Protein AF-A0A966PAP5-F1 (afdb_monomer_lite)

Secondary structure (DSSP, 8-state):
-------------HHHHHHHHHHHHHHHHHHHHHHHHHHHHHHTT--TT----S--S-TTSHHHHHHHHHHHHHHHHHTEEEEEEEEESS--TTT-HHHHHHHHHHHHHHTT-EETTTTEEGGGGBPS-SPP-EEE-TTSSEEEEEEEEEGGGGG-EETTEEHHHHHHHHHHHHHHHHHTTTT-EEEEE--

Structure (mmCIF, N/CA/C/O backbone):
data_AF-A0A966PAP5-F1
#
_entry.id   AF-A0A966PAP5-F1
#
loop_
_atom_site.group_PDB
_atom_site.id
_atom_site.type_symbol
_atom_site.label_atom_id
_atom_site.label_alt_id
_atom_site.label_comp_id
_atom_site.label_asym_id
_atom_site.label_entity_id
_atom_site.label_seq_id
_atom_site.pdbx_PDB_ins_code
_atom_site.Cartn_x
_atom_site.Cartn_y
_atom_site.Cartn_z
_atom_site.occupancy
_atom_site.B_iso_or_equiv
_atom_site.auth_seq_id
_atom_site.auth_comp_id
_atom_site.auth_asym_id
_atom_site.auth_atom_id
_atom_site.pdbx_PDB_model_num
ATOM 1 N N . MET A 1 1 ? 104.114 -32.203 -78.737 1.00 40.38 1 MET A N 1
ATOM 2 C CA . MET A 1 1 ? 103.159 -31.499 -79.616 1.00 40.38 1 MET A CA 1
ATOM 3 C C . MET A 1 1 ? 101.834 -31.468 -78.861 1.00 40.38 1 MET A C 1
ATOM 5 O O . MET A 1 1 ? 101.216 -32.509 -78.737 1.00 40.38 1 MET A O 1
ATOM 9 N N . THR A 1 2 ? 101.702 -30.544 -77.905 1.00 42.25 2 THR A N 1
ATOM 10 C CA . THR A 1 2 ? 100.966 -29.262 -78.016 1.00 42.25 2 THR A CA 1
ATOM 11 C C . THR A 1 2 ? 99.464 -29.440 -78.237 1.00 42.25 2 THR A C 1
ATOM 13 O O . THR A 1 2 ? 99.082 -29.964 -79.277 1.00 42.25 2 THR A O 1
ATOM 16 N N . THR A 1 3 ? 98.698 -28.875 -77.284 1.00 44.72 3 THR A N 1
ATOM 17 C CA . THR A 1 3 ? 97.352 -28.262 -77.414 1.00 44.72 3 THR A CA 1
ATOM 18 C C . THR A 1 3 ? 96.196 -29.207 -77.796 1.00 44.72 3 THR A C 1
ATOM 20 O O . THR A 1 3 ? 96.363 -30.104 -78.600 1.00 44.72 3 THR A O 1
ATOM 23 N N . GLU A 1 4 ? 94.976 -29.103 -77.276 1.00 46.88 4 GLU A N 1
ATOM 24 C CA . GLU A 1 4 ? 94.319 -28.022 -76.550 1.00 46.88 4 GLU A CA 1
ATOM 25 C C . GLU A 1 4 ? 93.096 -28.575 -75.803 1.00 46.88 4 GLU A C 1
ATOM 27 O O . GLU A 1 4 ? 92.509 -29.591 -76.174 1.00 46.88 4 GLU A O 1
ATOM 32 N N . ILE A 1 5 ? 92.740 -27.877 -74.734 1.00 58.34 5 ILE A N 1
ATOM 33 C CA . ILE A 1 5 ? 91.483 -28.001 -74.007 1.00 58.34 5 ILE A CA 1
ATOM 34 C C . ILE A 1 5 ? 90.369 -27.452 -74.909 1.00 58.34 5 ILE A C 1
ATOM 36 O O . ILE A 1 5 ? 90.505 -26.328 -75.377 1.00 58.34 5 ILE A O 1
ATOM 40 N N . ASP A 1 6 ? 89.247 -28.158 -75.065 1.00 45.97 6 ASP A N 1
ATOM 41 C CA . ASP A 1 6 ? 87.973 -27.480 -75.339 1.00 45.97 6 ASP A CA 1
ATOM 42 C C . ASP A 1 6 ? 86.965 -27.857 -74.257 1.00 45.97 6 ASP A C 1
ATOM 44 O O . ASP A 1 6 ? 86.315 -28.905 -74.260 1.00 45.97 6 ASP A O 1
ATOM 48 N N . ALA A 1 7 ? 86.944 -27.004 -73.242 1.00 55.94 7 ALA A N 1
ATOM 49 C CA . ALA A 1 7 ? 85.984 -27.039 -72.172 1.00 55.94 7 ALA A CA 1
ATOM 50 C C . ALA A 1 7 ? 84.865 -26.049 -72.500 1.00 55.94 7 ALA A C 1
ATOM 52 O O . ALA A 1 7 ? 85.098 -24.908 -72.889 1.00 55.94 7 ALA A O 1
ATOM 53 N N . THR A 1 8 ? 83.653 -26.455 -72.135 1.00 47.59 8 THR A N 1
ATOM 54 C CA . THR A 1 8 ? 82.524 -25.587 -71.776 1.00 47.59 8 THR A CA 1
ATOM 55 C C . THR A 1 8 ? 81.729 -24.925 -72.901 1.00 47.59 8 THR A C 1
ATOM 57 O O . THR A 1 8 ? 81.681 -23.709 -73.055 1.00 47.59 8 THR A O 1
ATOM 60 N N . HIS A 1 9 ? 80.847 -25.722 -73.503 1.00 56.16 9 HIS A N 1
ATOM 61 C CA . HIS A 1 9 ? 79.528 -25.231 -73.896 1.00 56.16 9 HIS A CA 1
ATOM 62 C C . HIS A 1 9 ? 78.609 -25.145 -72.656 1.00 56.16 9 HIS A C 1
ATOM 64 O O . HIS A 1 9 ? 77.818 -26.049 -72.389 1.00 56.16 9 HIS A O 1
ATOM 70 N N . LEU A 1 10 ? 78.705 -24.065 -71.867 1.00 55.22 10 LEU A N 1
ATOM 71 C CA . LEU A 1 10 ? 77.760 -23.783 -70.774 1.00 55.22 10 LEU A CA 1
ATOM 72 C C . LEU A 1 10 ? 76.913 -22.529 -71.046 1.00 55.22 10 LEU A C 1
ATOM 74 O O . LEU A 1 10 ? 77.241 -21.404 -70.688 1.00 55.22 10 LEU A O 1
ATOM 78 N N . SER A 1 11 ? 75.761 -22.795 -71.665 1.00 54.91 11 SER A N 1
ATOM 79 C CA . SER A 1 11 ? 74.430 -22.273 -71.323 1.00 54.91 11 SER A CA 1
ATOM 80 C C . SER A 1 11 ? 74.275 -20.767 -71.035 1.00 54.91 11 SER A C 1
ATOM 82 O O . SER A 1 11 ? 74.199 -20.316 -69.892 1.00 54.91 11 SER A O 1
ATOM 84 N N . ARG A 1 12 ? 74.009 -19.986 -72.091 1.00 56.81 12 ARG A N 1
ATOM 85 C CA . ARG A 1 12 ? 73.272 -18.712 -71.985 1.00 56.81 12 ARG A CA 1
ATOM 86 C C . ARG A 1 12 ? 71.757 -18.971 -71.984 1.00 56.81 12 ARG A C 1
ATOM 88 O O . ARG A 1 12 ? 71.114 -18.943 -73.030 1.00 56.81 12 ARG A O 1
ATOM 95 N N . ARG A 1 13 ? 71.148 -19.170 -70.809 1.00 56.94 13 ARG A N 1
ATOM 96 C CA . ARG A 1 13 ? 69.674 -19.098 -70.625 1.00 56.94 13 ARG A CA 1
ATOM 97 C C . ARG A 1 13 ? 69.246 -18.287 -69.395 1.00 56.94 13 ARG A C 1
ATOM 99 O O . ARG A 1 13 ? 68.217 -18.555 -68.795 1.00 56.94 13 ARG A O 1
ATOM 106 N N . THR A 1 14 ? 69.975 -17.243 -69.017 1.00 56.22 14 THR A N 1
ATOM 107 C CA . THR A 1 14 ? 69.625 -16.441 -67.825 1.00 56.22 14 THR A CA 1
ATOM 108 C C . THR A 1 14 ? 68.597 -15.327 -68.089 1.00 56.22 14 THR A C 1
ATOM 110 O O . THR A 1 14 ? 67.900 -14.903 -67.170 1.00 56.22 14 THR A O 1
ATOM 113 N N . GLY A 1 15 ? 68.415 -14.885 -69.341 1.00 56.09 15 GLY A N 1
ATOM 114 C CA . GLY A 1 15 ? 67.480 -13.795 -69.679 1.00 56.09 15 GLY A CA 1
ATOM 115 C C . GLY A 1 15 ? 66.006 -14.203 -69.829 1.00 56.09 15 GLY A C 1
ATOM 116 O O . GLY A 1 15 ? 65.114 -13.389 -69.600 1.00 56.09 15 GLY A O 1
ATOM 117 N N . ARG A 1 16 ? 65.724 -15.459 -70.204 1.00 59.31 16 ARG A N 1
ATOM 118 C CA . ARG A 1 16 ? 64.352 -15.929 -70.494 1.00 59.31 16 AR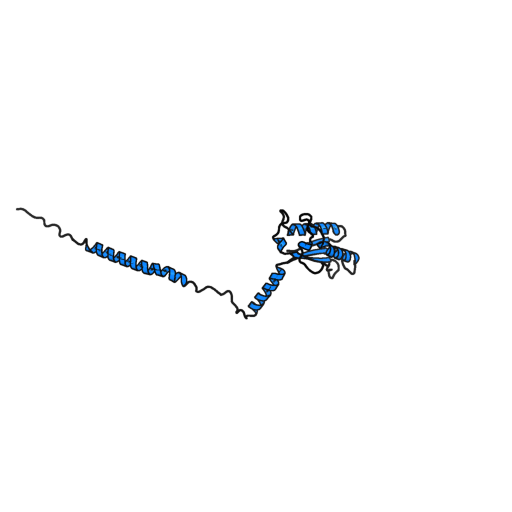G A CA 1
ATOM 119 C C . ARG A 1 16 ? 63.604 -16.375 -69.232 1.00 59.31 16 ARG A C 1
ATOM 121 O O . ARG A 1 16 ? 62.400 -16.165 -69.140 1.00 59.31 16 ARG A O 1
ATOM 128 N N . VAL A 1 17 ? 64.333 -16.888 -68.238 1.00 61.31 17 VAL A N 1
ATOM 129 C CA . VAL A 1 17 ? 63.786 -17.325 -66.941 1.00 61.31 17 VAL A CA 1
ATOM 130 C C . VAL A 1 17 ? 63.272 -16.136 -66.126 1.00 61.31 17 VAL A C 1
ATOM 132 O O . VAL A 1 17 ? 62.169 -16.188 -65.594 1.00 61.31 17 VAL A O 1
ATOM 135 N N . ARG A 1 18 ? 64.010 -15.015 -66.108 1.00 68.19 18 ARG A N 1
ATOM 136 C CA . ARG A 1 18 ? 63.577 -13.785 -65.421 1.00 68.19 18 ARG A CA 1
ATOM 137 C C . ARG A 1 18 ? 62.292 -13.204 -66.015 1.00 68.19 18 ARG A C 1
ATOM 139 O O . ARG A 1 18 ? 61.428 -12.766 -65.268 1.00 68.19 18 ARG A O 1
ATOM 146 N N . LYS A 1 19 ? 62.139 -13.235 -67.344 1.00 72.81 19 LYS A N 1
ATOM 147 C CA . LYS A 1 19 ? 60.915 -12.764 -68.019 1.00 72.81 19 LYS A CA 1
ATOM 148 C C . LYS A 1 19 ? 59.708 -13.660 -67.718 1.00 72.81 19 LYS A C 1
ATOM 150 O O . LYS A 1 19 ? 58.631 -13.140 -67.462 1.00 72.81 19 LYS A O 1
ATOM 155 N N . GLY A 1 20 ? 59.897 -14.983 -67.697 1.00 83.75 20 GLY A N 1
ATOM 156 C CA . GLY A 1 20 ? 58.845 -15.930 -67.308 1.00 83.75 20 GLY A CA 1
ATOM 157 C C . GLY A 1 20 ? 58.401 -15.767 -65.850 1.00 83.75 20 GLY A C 1
ATOM 158 O O . GLY A 1 20 ? 57.207 -15.797 -65.570 1.00 83.75 20 GLY A O 1
ATOM 159 N N . LEU A 1 21 ? 59.348 -15.507 -64.942 1.00 84.69 21 LEU A N 1
ATOM 160 C CA . LEU A 1 21 ? 59.059 -15.244 -63.530 1.00 84.69 21 LEU A CA 1
ATOM 161 C C . LEU A 1 21 ? 58.183 -13.996 -63.344 1.00 84.69 21 LEU A C 1
ATOM 163 O O . LEU A 1 21 ? 57.201 -14.045 -62.613 1.00 84.69 21 LEU A O 1
ATOM 167 N N . TRP A 1 22 ? 58.493 -12.898 -64.041 1.00 87.94 22 TRP A N 1
ATOM 168 C CA . TRP A 1 22 ? 57.688 -11.673 -63.975 1.00 87.94 22 TRP A CA 1
ATOM 169 C C . TRP A 1 22 ? 56.265 -11.864 -64.501 1.00 87.94 22 TRP A C 1
ATOM 171 O O . TRP A 1 22 ? 55.325 -11.353 -63.900 1.00 87.94 22 TRP A O 1
ATOM 181 N N . ILE A 1 23 ? 56.091 -12.640 -65.573 1.00 89.31 23 ILE A N 1
ATOM 182 C CA . ILE A 1 23 ? 54.758 -12.980 -66.089 1.00 89.31 23 ILE A CA 1
ATOM 183 C C . ILE A 1 23 ? 53.968 -13.768 -65.037 1.00 89.31 23 ILE A C 1
ATOM 185 O O . ILE A 1 23 ? 52.825 -13.423 -64.760 1.00 89.31 23 ILE A O 1
ATOM 189 N N . ALA A 1 24 ? 54.579 -14.771 -64.401 1.00 89.25 24 ALA A N 1
ATOM 190 C CA . ALA A 1 24 ? 53.926 -15.548 -63.347 1.00 89.25 24 ALA A CA 1
ATOM 191 C C . ALA A 1 24 ? 53.519 -14.677 -62.145 1.00 89.25 24 ALA A C 1
ATOM 193 O O . ALA A 1 24 ? 52.406 -14.809 -61.644 1.00 89.25 24 ALA A O 1
ATOM 194 N N . ILE A 1 25 ? 54.380 -13.742 -61.726 1.00 92.75 25 ILE A N 1
ATOM 195 C CA . ILE A 1 25 ? 54.078 -12.791 -60.645 1.00 92.75 25 ILE A CA 1
ATOM 196 C C . ILE A 1 25 ? 52.864 -11.927 -61.004 1.00 92.75 25 ILE A C 1
ATOM 198 O O . ILE A 1 25 ? 51.945 -11.804 -60.199 1.00 92.75 25 ILE A O 1
ATOM 202 N N . VAL A 1 26 ? 52.822 -11.366 -62.215 1.00 93.12 26 VAL A N 1
ATOM 203 C CA . VAL A 1 26 ? 51.697 -10.529 -62.664 1.00 93.12 26 VAL A CA 1
ATOM 204 C C . VAL A 1 26 ? 50.394 -11.329 -62.718 1.00 93.12 26 VAL A C 1
ATOM 206 O O . VAL A 1 26 ? 49.355 -10.825 -62.302 1.00 93.12 26 VAL A O 1
ATOM 209 N N . VAL A 1 27 ? 50.444 -12.585 -63.168 1.00 93.44 27 VAL A N 1
ATOM 210 C CA . VAL A 1 27 ? 49.274 -13.478 -63.204 1.00 93.44 27 VAL A CA 1
ATOM 211 C C . VAL A 1 27 ? 48.751 -13.760 -61.794 1.00 93.44 27 VAL A C 1
ATOM 213 O O . VAL A 1 27 ? 47.549 -13.661 -61.561 1.00 93.44 27 VAL A O 1
ATOM 216 N N . VAL A 1 28 ? 49.638 -14.054 -60.838 1.00 92.94 28 VAL A N 1
ATOM 217 C CA . VAL A 1 28 ? 49.258 -14.295 -59.436 1.00 92.94 28 VAL A CA 1
ATOM 218 C C . VAL A 1 28 ? 48.671 -13.036 -58.801 1.00 92.94 28 VAL A C 1
ATOM 220 O O . VAL A 1 28 ? 47.639 -13.115 -58.141 1.00 92.94 28 VAL A O 1
ATOM 223 N N . ILE A 1 29 ? 49.275 -11.867 -59.030 1.00 92.44 29 ILE A N 1
ATOM 224 C CA . ILE A 1 29 ? 48.751 -10.591 -58.522 1.00 92.44 29 ILE A CA 1
ATOM 225 C C . ILE A 1 29 ? 47.378 -10.289 -59.131 1.00 92.44 29 ILE A C 1
ATOM 227 O O . ILE A 1 29 ? 46.467 -9.903 -58.405 1.00 92.44 29 ILE A O 1
ATOM 231 N N . GLY A 1 30 ? 47.200 -10.507 -60.437 1.00 92.75 30 GLY A N 1
ATOM 232 C CA . GLY A 1 30 ? 45.909 -10.338 -61.105 1.00 92.75 30 GLY A CA 1
ATOM 233 C C . GLY A 1 30 ? 44.833 -11.268 -60.540 1.00 92.75 30 GLY A C 1
ATOM 234 O O . GLY A 1 30 ? 43.724 -10.824 -60.250 1.00 92.75 30 GLY A O 1
ATOM 235 N N . TRP A 1 31 ? 45.177 -12.536 -60.302 1.00 90.31 31 TRP A N 1
ATOM 236 C CA . TRP A 1 31 ? 44.284 -13.509 -59.670 1.00 90.31 31 TRP A CA 1
ATOM 237 C C . TRP A 1 31 ? 43.879 -13.086 -58.251 1.00 90.31 31 TRP A C 1
ATOM 239 O O . TRP A 1 31 ? 42.695 -13.091 -57.910 1.00 90.31 31 TRP A O 1
ATOM 249 N N . LEU A 1 32 ? 44.850 -12.660 -57.438 1.00 88.81 32 LEU A N 1
ATOM 250 C CA . LEU A 1 32 ? 44.607 -12.183 -56.076 1.00 88.81 32 LEU A CA 1
ATOM 251 C C . LEU A 1 32 ? 43.787 -10.890 -56.047 1.00 88.81 32 LEU A C 1
ATOM 253 O O . LEU A 1 32 ? 42.955 -10.734 -55.161 1.00 88.81 32 LEU A O 1
ATOM 257 N N . ALA A 1 33 ? 43.970 -9.988 -57.011 1.00 87.56 33 ALA A N 1
ATOM 258 C CA . ALA A 1 33 ? 43.171 -8.771 -57.114 1.00 87.56 33 ALA A CA 1
ATOM 259 C C . ALA A 1 33 ? 41.693 -9.090 -57.395 1.00 87.56 33 ALA A C 1
ATOM 261 O O . ALA A 1 33 ? 40.810 -8.548 -56.735 1.00 87.56 33 ALA A O 1
ATOM 262 N N . ILE A 1 34 ? 41.410 -10.022 -58.312 1.00 84.88 34 ILE A N 1
ATOM 263 C CA . ILE A 1 34 ? 40.035 -10.440 -58.636 1.00 84.88 34 ILE A CA 1
ATOM 264 C C . ILE A 1 34 ? 39.373 -11.151 -57.438 1.00 84.88 34 ILE A C 1
ATOM 266 O O . ILE A 1 34 ? 38.222 -10.862 -57.098 1.00 84.88 34 ILE A O 1
ATOM 270 N N . GLY A 1 35 ? 40.100 -12.044 -56.755 1.00 80.69 35 GLY A N 1
ATOM 271 C CA . GLY A 1 35 ? 39.614 -12.731 -55.549 1.00 80.69 35 GLY A CA 1
ATOM 272 C C . GLY A 1 35 ? 39.458 -11.809 -54.329 1.00 80.69 35 GLY A C 1
ATOM 273 O O . GLY A 1 35 ? 38.508 -11.930 -53.560 1.00 80.69 35 GLY A O 1
ATOM 274 N N . GLY A 1 36 ? 40.361 -10.841 -54.165 1.00 79.19 36 GLY A N 1
ATOM 275 C CA . GLY A 1 36 ? 40.350 -9.893 -53.049 1.00 79.19 36 GLY A CA 1
ATOM 276 C C . GLY A 1 36 ? 39.198 -8.891 -53.127 1.00 79.19 36 GLY A C 1
ATOM 277 O O . GLY A 1 36 ? 38.588 -8.578 -52.108 1.00 79.19 36 GLY A O 1
ATOM 278 N N . VAL A 1 37 ? 38.845 -8.434 -54.334 1.00 74.06 37 VAL A N 1
ATOM 279 C CA . VAL A 1 37 ? 37.717 -7.507 -54.544 1.00 74.06 37 VAL A CA 1
ATOM 280 C C . VAL A 1 37 ? 36.357 -8.210 -54.412 1.00 74.06 37 VAL A C 1
ATOM 282 O O . VAL A 1 37 ? 35.360 -7.563 -54.097 1.00 74.06 37 VAL A O 1
ATOM 285 N N . SER A 1 38 ? 36.296 -9.534 -54.581 1.00 69.00 38 SER A N 1
ATOM 286 C CA . SER A 1 38 ? 35.055 -10.308 -54.428 1.00 69.00 38 SER A CA 1
ATOM 287 C C . SER A 1 38 ? 34.735 -10.698 -52.975 1.00 69.00 38 SER A C 1
ATOM 289 O O . SER A 1 38 ? 33.560 -10.848 -52.641 1.00 69.00 38 SER A O 1
ATOM 291 N N . GLY A 1 39 ? 35.721 -10.761 -52.072 1.00 68.25 39 GLY A N 1
ATOM 292 C CA . GLY A 1 39 ? 35.516 -11.069 -50.643 1.00 68.25 39 GLY A CA 1
ATOM 293 C C . GLY A 1 39 ? 34.478 -10.190 -49.908 1.00 68.25 39 GLY A C 1
ATOM 294 O O . GLY A 1 39 ? 33.594 -10.734 -49.242 1.00 68.25 39 GLY A O 1
ATOM 295 N N . PRO A 1 40 ? 34.498 -8.849 -50.055 1.00 70.62 40 PRO A N 1
ATOM 296 C CA . PRO A 1 40 ? 33.507 -7.959 -49.439 1.00 70.62 40 PRO A CA 1
ATOM 297 C C . PRO A 1 40 ? 32.071 -8.164 -49.949 1.00 70.62 40 PRO A C 1
ATOM 299 O O . PRO A 1 40 ? 31.114 -7.871 -49.233 1.00 70.62 40 PRO A O 1
ATOM 302 N N . ILE A 1 41 ? 31.907 -8.665 -51.177 1.00 67.38 41 ILE A N 1
ATOM 303 C CA . ILE A 1 41 ? 30.595 -8.887 -51.802 1.00 67.38 41 ILE A CA 1
ATOM 304 C C . ILE A 1 41 ? 29.944 -10.152 -51.233 1.00 67.38 41 ILE A C 1
ATOM 306 O O . ILE A 1 41 ? 28.754 -10.129 -50.939 1.00 67.38 41 ILE A O 1
ATOM 310 N N . PHE A 1 42 ? 30.719 -11.212 -50.974 1.00 61.53 42 PHE A N 1
ATOM 311 C CA . PHE A 1 42 ? 30.216 -12.428 -50.319 1.00 61.53 42 PHE A CA 1
ATOM 312 C C . PHE A 1 42 ? 29.779 -12.195 -48.861 1.00 61.53 42 PHE A C 1
ATOM 314 O O . PHE A 1 42 ? 28.825 -12.826 -48.414 1.00 61.53 42 PHE A O 1
ATOM 321 N N . SER A 1 43 ? 30.389 -11.241 -48.145 1.00 60.81 43 SER A N 1
ATOM 322 C CA . SER A 1 43 ? 29.956 -10.846 -46.789 1.00 60.81 43 SER A CA 1
ATOM 323 C C . SER A 1 43 ? 28.527 -10.275 -46.769 1.00 60.81 43 SER A C 1
ATOM 325 O O . SER A 1 43 ? 27.756 -10.526 -45.845 1.00 60.81 43 SER A O 1
ATOM 327 N N . LYS A 1 44 ? 28.118 -9.591 -47.847 1.00 59.00 44 LYS A N 1
ATOM 328 C CA . LYS A 1 44 ? 26.761 -9.040 -48.002 1.00 59.00 44 LYS A CA 1
ATOM 329 C C . LYS A 1 44 ? 25.694 -10.088 -48.341 1.00 59.00 44 LYS A C 1
ATOM 331 O O . LYS A 1 44 ? 24.519 -9.748 -48.303 1.00 59.00 44 LYS A O 1
ATOM 336 N N . ILE A 1 45 ? 26.076 -11.328 -48.666 1.00 57.19 45 ILE A N 1
ATOM 337 C CA . ILE A 1 45 ? 25.135 -12.434 -48.935 1.00 57.19 45 ILE A CA 1
ATOM 338 C C . ILE A 1 45 ? 24.854 -13.249 -47.654 1.00 57.19 45 ILE A C 1
ATOM 340 O O . ILE A 1 45 ? 23.960 -14.086 -47.631 1.00 57.19 45 ILE A O 1
ATOM 344 N N . SER A 1 46 ? 25.528 -12.946 -46.535 1.00 55.66 46 SER A N 1
ATOM 345 C CA . SER A 1 46 ? 25.213 -13.505 -45.207 1.00 55.66 46 SER A CA 1
ATOM 346 C C . SER A 1 46 ? 23.933 -12.917 -44.574 1.00 55.66 46 SER A C 1
ATOM 348 O O . SER A 1 46 ? 23.737 -13.023 -43.366 1.00 55.66 46 SER A O 1
ATOM 350 N N . THR A 1 47 ? 23.053 -12.296 -45.362 1.00 57.41 47 THR A N 1
ATOM 351 C CA . THR A 1 47 ? 21.779 -11.700 -44.918 1.00 57.41 47 THR A CA 1
ATOM 352 C C . THR A 1 47 ? 20.579 -12.636 -45.084 1.00 57.41 47 THR A C 1
ATOM 354 O O . THR A 1 47 ? 19.436 -12.195 -45.138 1.00 57.41 47 THR A O 1
ATOM 357 N N . VAL A 1 48 ? 20.812 -13.944 -45.157 1.00 55.94 48 VAL A N 1
ATOM 358 C CA . VAL A 1 48 ? 19.752 -14.961 -45.180 1.00 55.94 48 VAL A CA 1
ATOM 359 C C . VAL A 1 48 ? 20.277 -16.151 -44.378 1.00 55.94 48 VAL A C 1
ATOM 361 O O . VAL A 1 48 ? 20.902 -17.057 -44.910 1.00 55.94 48 VAL A O 1
ATOM 364 N N . GLN A 1 49 ? 20.196 -16.144 -43.054 1.00 51.38 49 GLN A N 1
ATOM 365 C CA . GLN A 1 49 ? 18.969 -15.924 -42.304 1.00 51.38 49 GLN A CA 1
ATOM 366 C C . GLN A 1 49 ? 19.180 -14.866 -41.218 1.00 51.38 49 GLN A C 1
ATOM 368 O O . GLN A 1 49 ? 19.762 -15.154 -40.172 1.00 51.38 49 GLN A O 1
ATOM 373 N N . GLU A 1 50 ? 18.641 -13.662 -41.420 1.00 50.34 50 GLU A N 1
ATOM 374 C CA . GLU A 1 50 ? 17.992 -13.011 -40.285 1.00 50.34 50 GLU A CA 1
ATOM 375 C C . GLU A 1 50 ? 16.903 -13.995 -39.876 1.00 50.34 50 GLU A C 1
ATOM 377 O O . GLU A 1 50 ? 15.928 -14.217 -40.591 1.00 50.34 50 GLU A O 1
ATOM 382 N N . ASN A 1 51 ? 17.194 -14.753 -38.832 1.00 48.44 51 ASN A N 1
ATOM 383 C CA . ASN A 1 51 ? 16.292 -15.749 -38.320 1.00 48.44 51 ASN A CA 1
ATOM 384 C C . ASN A 1 51 ? 15.111 -15.011 -37.688 1.00 48.44 51 ASN A C 1
ATOM 386 O O . ASN A 1 51 ? 15.064 -14.859 -36.470 1.00 48.44 51 ASN A O 1
ATOM 390 N N . ASP A 1 52 ? 14.151 -14.580 -38.500 1.00 54.69 52 ASP A N 1
ATOM 391 C CA . ASP A 1 52 ? 12.808 -14.292 -38.018 1.00 54.69 52 ASP A CA 1
ATOM 392 C C . ASP A 1 52 ? 12.067 -15.618 -37.750 1.00 54.69 52 ASP A C 1
ATOM 394 O O . ASP A 1 52 ? 10.986 -15.879 -38.260 1.00 54.69 52 ASP A O 1
ATOM 398 N N . ASN A 1 53 ? 12.673 -16.511 -36.954 1.00 50.72 53 ASN A N 1
ATOM 399 C CA . ASN A 1 53 ? 11.934 -17.580 -36.270 1.00 50.72 53 ASN A CA 1
ATOM 400 C C . ASN A 1 53 ? 11.243 -17.048 -35.008 1.00 50.72 53 ASN A C 1
ATOM 402 O O . ASN A 1 53 ? 10.690 -17.839 -34.247 1.00 50.72 53 ASN A O 1
ATOM 406 N N . SER A 1 54 ? 11.296 -15.744 -34.733 1.00 55.22 54 SER A N 1
ATOM 407 C CA . SER A 1 54 ? 10.696 -15.190 -33.518 1.00 55.22 54 SER A CA 1
ATOM 408 C C . SER A 1 54 ? 9.265 -14.698 -33.725 1.00 55.22 54 SER A C 1
ATOM 410 O O . SER A 1 54 ? 8.523 -14.632 -32.748 1.00 55.22 54 SER A O 1
ATOM 412 N N . ALA A 1 55 ? 8.812 -14.460 -34.960 1.00 60.59 55 ALA A N 1
ATOM 413 C CA . ALA A 1 55 ? 7.392 -14.285 -35.257 1.00 60.59 55 ALA A CA 1
ATOM 414 C C . ALA A 1 55 ? 6.762 -15.607 -35.731 1.00 60.59 55 ALA A C 1
ATOM 416 O O . ALA A 1 55 ? 6.302 -15.743 -36.861 1.00 60.59 55 ALA A O 1
ATOM 417 N N . PHE A 1 56 ? 6.712 -16.605 -34.840 1.00 65.94 56 PHE A N 1
ATOM 418 C CA . PHE A 1 56 ? 6.114 -17.928 -35.100 1.00 65.94 56 PHE A CA 1
ATOM 419 C C . PHE A 1 56 ? 4.632 -17.869 -35.522 1.00 65.94 56 PHE A C 1
ATOM 421 O O . PHE A 1 56 ? 4.059 -18.874 -35.943 1.00 65.94 56 PHE A O 1
ATOM 428 N N . LEU A 1 57 ? 3.990 -16.708 -35.373 1.00 71.94 57 LEU A N 1
ATOM 429 C CA . LEU A 1 57 ? 2.578 -16.499 -35.620 1.00 71.94 57 LEU A CA 1
ATOM 430 C C . LEU A 1 57 ? 2.348 -15.155 -36.335 1.00 71.94 57 LEU A C 1
ATOM 432 O O . LEU A 1 57 ? 2.926 -14.146 -35.922 1.00 71.94 57 LEU A O 1
ATOM 436 N N . PRO A 1 58 ? 1.478 -15.110 -37.366 1.00 73.00 58 PRO A N 1
ATOM 437 C CA . PRO A 1 58 ? 1.092 -13.863 -38.021 1.00 73.00 58 PRO A CA 1
ATOM 438 C C . PRO A 1 58 ? 0.582 -12.822 -37.015 1.00 73.00 58 PRO A C 1
ATOM 440 O O . PRO A 1 58 ? 0.045 -13.174 -35.966 1.00 73.00 58 PRO A O 1
ATOM 443 N N . GLU A 1 59 ? 0.652 -11.532 -37.351 1.00 71.44 59 GLU A N 1
ATOM 444 C CA . GLU A 1 59 ? 0.092 -10.468 -36.499 1.00 71.44 59 GLU A CA 1
ATOM 445 C C . GLU A 1 59 ? -1.406 -10.631 -36.198 1.00 71.44 59 GLU A C 1
ATOM 447 O O . GLU A 1 59 ? -1.887 -10.142 -35.176 1.00 71.44 59 GLU A O 1
ATOM 452 N N . SER A 1 60 ? -2.132 -11.320 -37.082 1.00 72.94 60 SER A N 1
ATOM 453 C CA . SER A 1 60 ? -3.546 -11.666 -36.929 1.00 72.94 60 SER A CA 1
ATOM 454 C C . SER A 1 60 ? -3.797 -12.904 -36.068 1.00 72.94 60 SER A C 1
ATOM 456 O O . SER A 1 60 ? -4.952 -13.201 -35.770 1.00 72.94 60 SER A O 1
ATOM 458 N N . ALA A 1 61 ? -2.758 -13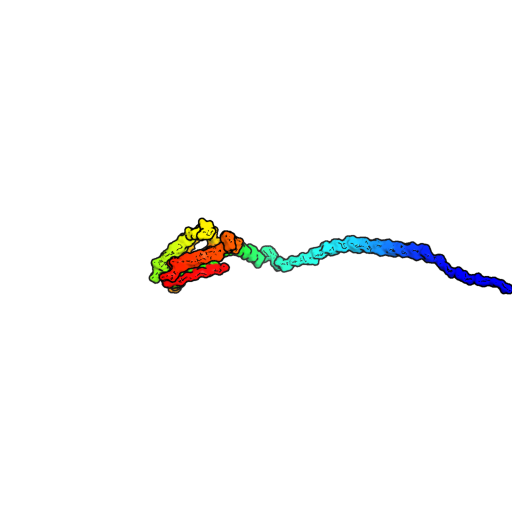.649 -35.689 1.00 85.19 61 ALA A N 1
ATOM 459 C CA . ALA A 1 61 ? -2.917 -14.820 -34.846 1.00 85.19 61 ALA A CA 1
ATOM 460 C C . ALA A 1 61 ? -3.391 -14.409 -33.454 1.00 85.19 61 ALA A C 1
ATOM 462 O O . ALA A 1 61 ? -2.875 -13.465 -32.850 1.00 85.19 61 ALA A O 1
ATOM 463 N N . GLU A 1 62 ? -4.343 -15.167 -32.922 1.00 78.94 62 GLU A N 1
ATOM 464 C CA . GLU A 1 62 ? -4.957 -14.885 -31.627 1.00 78.94 62 GLU A CA 1
ATOM 465 C C . GLU A 1 62 ? -3.923 -14.817 -30.498 1.00 78.94 62 GLU A C 1
ATOM 467 O O . GLU A 1 62 ? -4.014 -13.930 -29.654 1.00 78.94 62 GLU A O 1
ATOM 472 N N . SER A 1 63 ? -2.886 -15.663 -30.518 1.00 84.38 63 SER A N 1
ATOM 473 C CA . SER A 1 63 ? -1.815 -15.612 -29.514 1.00 84.38 63 SER A CA 1
ATOM 474 C C . SER A 1 63 ? -0.983 -14.328 -29.607 1.00 84.38 63 SER A C 1
ATOM 476 O O . SER A 1 63 ? -0.609 -13.782 -28.576 1.00 84.38 63 SER A O 1
ATOM 478 N N . THR A 1 64 ? -0.744 -13.795 -30.811 1.00 82.12 64 THR A N 1
ATOM 479 C CA . THR A 1 64 ? -0.032 -12.518 -31.007 1.00 82.12 64 THR A CA 1
ATOM 480 C C . THR A 1 64 ? -0.885 -11.340 -30.540 1.00 82.12 64 THR A C 1
ATOM 482 O O . THR A 1 64 ? -0.383 -10.420 -29.892 1.00 82.12 64 THR A O 1
ATOM 485 N N . LEU A 1 65 ? -2.193 -11.377 -30.813 1.00 83.00 65 LEU A N 1
ATOM 486 C CA . LEU A 1 65 ? -3.145 -10.385 -30.308 1.00 83.00 65 LEU A CA 1
ATOM 487 C C . LEU A 1 65 ? -3.245 -10.435 -28.778 1.00 83.00 65 LEU A C 1
ATOM 489 O O . LEU A 1 65 ? -3.200 -9.388 -28.133 1.00 83.00 65 LEU A O 1
ATOM 493 N N . ALA A 1 66 ? -3.305 -11.634 -28.195 1.00 85.44 66 ALA A N 1
ATOM 494 C CA . ALA A 1 66 ? -3.295 -11.835 -26.752 1.00 85.44 66 ALA A CA 1
ATOM 495 C C . ALA A 1 66 ? -2.005 -11.291 -26.125 1.00 85.44 66 ALA A C 1
ATOM 497 O O . ALA A 1 66 ? -2.089 -10.498 -25.194 1.00 85.44 66 ALA A O 1
ATOM 498 N N . SER A 1 67 ? -0.827 -11.600 -26.679 1.00 81.12 67 SER A N 1
ATOM 499 C CA . SER A 1 67 ? 0.450 -11.055 -26.195 1.00 81.12 67 SER A CA 1
ATOM 500 C C . SER A 1 67 ? 0.506 -9.526 -26.267 1.00 81.12 67 SER A C 1
ATOM 502 O O . SER A 1 67 ? 0.920 -8.891 -25.298 1.00 81.12 67 SER A O 1
ATOM 504 N N . LYS A 1 68 ? 0.026 -8.909 -27.359 1.00 80.62 68 LYS A N 1
ATOM 505 C CA . LYS A 1 68 ? -0.074 -7.438 -27.473 1.00 80.62 68 LYS A CA 1
ATOM 506 C C . LYS A 1 68 ? -1.007 -6.835 -26.416 1.00 80.62 68 LYS A C 1
ATOM 508 O O . LYS A 1 68 ? -0.780 -5.715 -25.965 1.00 80.62 68 LYS A O 1
ATOM 513 N N . ILE A 1 69 ? -2.066 -7.546 -26.036 1.00 80.88 69 ILE A N 1
ATOM 514 C CA . ILE A 1 69 ? -2.994 -7.124 -24.982 1.00 80.88 69 ILE A CA 1
ATOM 515 C C . ILE A 1 69 ? -2.366 -7.324 -23.592 1.00 80.88 69 ILE A C 1
ATOM 517 O O . ILE A 1 69 ? -2.494 -6.440 -22.752 1.00 80.88 69 ILE A O 1
ATOM 521 N N . THR A 1 70 ? -1.644 -8.423 -23.355 1.00 77.62 70 THR A N 1
ATOM 522 C CA . THR A 1 70 ? -0.961 -8.715 -22.083 1.00 77.62 70 THR A CA 1
ATOM 523 C C . THR A 1 70 ? 0.045 -7.632 -21.702 1.00 77.62 70 THR A C 1
ATOM 525 O O . THR A 1 70 ? 0.047 -7.214 -20.549 1.00 77.62 70 THR A O 1
ATOM 528 N N . VAL A 1 71 ? 0.828 -7.115 -22.659 1.00 74.31 71 VAL A N 1
ATOM 529 C CA . VAL A 1 71 ? 1.776 -6.010 -22.405 1.00 74.31 71 VAL A CA 1
ATOM 530 C C . VAL A 1 71 ? 1.071 -4.799 -21.782 1.00 74.31 71 VAL A C 1
ATOM 532 O O . VAL A 1 71 ? 1.575 -4.228 -20.823 1.00 74.31 71 VAL A O 1
ATOM 535 N N . LYS A 1 72 ? -0.149 -4.473 -22.231 1.00 69.56 72 LYS A N 1
ATOM 536 C CA . LYS A 1 72 ? -0.917 -3.337 -21.693 1.00 69.56 72 LYS A CA 1
ATOM 537 C C . LYS A 1 72 ? -1.302 -3.515 -20.223 1.00 69.56 72 LYS A C 1
ATOM 539 O O . LYS A 1 72 ? -1.397 -2.529 -19.506 1.00 69.56 72 LYS A O 1
ATOM 544 N N . PHE A 1 73 ? -1.523 -4.751 -19.773 1.00 70.56 73 PHE A N 1
ATOM 545 C CA . PHE A 1 73 ? -1.790 -5.045 -18.362 1.00 70.56 73 PHE A CA 1
ATOM 546 C C . PHE A 1 73 ? -0.508 -5.038 -17.524 1.00 70.56 73 PHE A C 1
ATOM 548 O O . PHE A 1 73 ? -0.541 -4.635 -16.363 1.00 70.56 73 PHE A O 1
ATOM 555 N N . SER A 1 74 ? 0.619 -5.456 -18.108 1.00 64.75 74 SER A N 1
ATOM 556 C CA . SER A 1 74 ? 1.927 -5.388 -17.456 1.00 64.75 74 SER A CA 1
ATOM 557 C C . SER A 1 74 ? 2.390 -3.950 -17.245 1.00 64.75 74 SER A C 1
ATOM 559 O O . SER A 1 74 ? 2.863 -3.657 -16.157 1.00 64.75 74 SER A O 1
ATOM 561 N N . ASP A 1 75 ? 2.176 -3.045 -18.203 1.00 61.50 75 ASP A N 1
ATOM 562 C CA . ASP A 1 75 ? 2.510 -1.620 -18.045 1.00 61.50 75 ASP A CA 1
ATOM 563 C C . ASP A 1 75 ? 1.717 -0.970 -16.895 1.00 61.50 75 ASP A C 1
ATOM 565 O O . ASP A 1 75 ? 2.258 -0.186 -16.125 1.00 61.50 75 ASP A O 1
ATOM 569 N N . GLN A 1 76 ? 0.447 -1.347 -16.708 1.00 56.16 76 GLN A N 1
ATOM 570 C CA . GLN A 1 76 ? -0.374 -0.844 -15.596 1.00 56.16 76 GLN A CA 1
ATOM 571 C C . GLN A 1 76 ? 0.042 -1.409 -14.229 1.00 56.16 76 GLN A C 1
ATOM 573 O O . GLN A 1 76 ? -0.131 -0.740 -13.213 1.00 56.16 76 GLN A O 1
ATOM 578 N N . ALA A 1 77 ? 0.562 -2.638 -14.192 1.00 56.81 77 ALA A N 1
ATOM 579 C CA . ALA A 1 77 ? 1.100 -3.255 -12.981 1.00 56.81 77 ALA A CA 1
ATOM 580 C C . ALA A 1 77 ? 2.553 -2.831 -12.693 1.00 56.81 77 ALA A C 1
ATOM 582 O O . ALA A 1 77 ? 2.992 -2.927 -11.551 1.00 56.81 77 ALA A O 1
ATOM 583 N N . ALA A 1 78 ? 3.292 -2.362 -13.705 1.00 59.56 78 ALA A N 1
ATOM 584 C CA . ALA A 1 78 ? 4.691 -1.948 -13.588 1.00 59.56 78 ALA A CA 1
ATOM 585 C C . ALA A 1 78 ? 4.868 -0.657 -12.780 1.00 59.56 78 ALA A C 1
ATOM 587 O O . ALA A 1 78 ? 5.937 -0.423 -12.215 1.00 59.56 78 ALA A O 1
ATOM 588 N N . ASP A 1 79 ? 3.819 0.157 -12.685 1.00 74.88 79 ASP A N 1
ATOM 589 C CA . ASP A 1 79 ? 3.875 1.440 -11.990 1.00 74.88 79 ASP A CA 1
ATOM 590 C C . ASP A 1 79 ? 3.522 1.352 -10.497 1.00 74.88 79 ASP A C 1
ATOM 592 O O . ASP A 1 79 ? 3.566 2.371 -9.806 1.00 74.88 79 ASP A O 1
ATOM 596 N N . LEU A 1 80 ? 3.199 0.155 -9.978 1.00 85.88 80 LEU A N 1
ATOM 597 C CA . LEU A 1 80 ? 2.696 -0.018 -8.614 1.00 85.88 80 LEU A CA 1
ATOM 598 C C . LEU A 1 80 ? 3.366 -1.134 -7.813 1.00 85.88 80 LEU A C 1
ATOM 600 O O . LEU A 1 80 ? 3.568 -2.243 -8.296 1.00 85.88 80 LEU A O 1
ATOM 604 N N . LEU A 1 81 ? 3.671 -0.833 -6.551 1.00 89.94 81 LEU A N 1
ATOM 605 C CA . LEU A 1 81 ? 4.233 -1.768 -5.579 1.00 89.94 81 LEU A CA 1
ATOM 606 C C . LEU A 1 81 ? 3.207 -1.995 -4.460 1.00 89.94 81 LEU A C 1
ATOM 608 O O . LEU A 1 81 ? 3.014 -1.112 -3.613 1.00 89.94 81 LEU A O 1
ATOM 612 N N . PRO A 1 82 ? 2.518 -3.152 -4.449 1.00 90.19 82 PRO A N 1
ATOM 613 C CA . PRO A 1 82 ? 1.495 -3.429 -3.457 1.00 90.19 82 PRO A CA 1
ATOM 614 C C . PRO A 1 82 ? 2.132 -3.653 -2.091 1.00 90.19 82 PRO A C 1
ATOM 616 O O . PRO A 1 82 ? 2.915 -4.580 -1.894 1.00 90.19 82 PRO A O 1
ATOM 619 N N . THR A 1 83 ? 1.758 -2.810 -1.138 1.00 93.75 83 THR A N 1
ATOM 620 C CA . THR A 1 83 ? 2.220 -2.861 0.245 1.00 93.75 83 THR A CA 1
ATOM 621 C C . THR A 1 83 ? 1.033 -3.152 1.147 1.00 93.75 83 THR A C 1
ATOM 623 O O . THR A 1 83 ? 0.078 -2.387 1.257 1.00 93.75 83 THR A O 1
ATOM 626 N N . LEU A 1 84 ? 1.083 -4.308 1.786 1.00 95.19 84 LEU A N 1
ATOM 627 C CA . LEU A 1 84 ? 0.004 -4.897 2.551 1.00 95.19 84 LEU A CA 1
ATOM 628 C C . LEU A 1 84 ? 0.274 -4.728 4.043 1.00 95.19 84 LEU A C 1
ATOM 630 O O . LEU A 1 84 ? 1.245 -5.267 4.574 1.00 95.19 84 LEU A O 1
ATOM 634 N N . LEU A 1 85 ? -0.616 -4.010 4.720 1.00 95.88 85 LEU A N 1
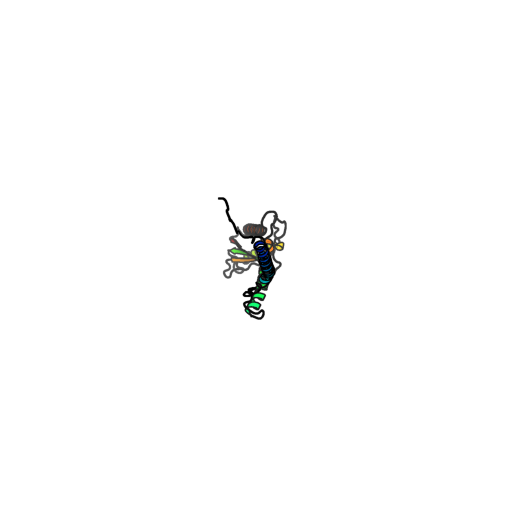ATOM 635 C CA . LEU A 1 85 ? -0.584 -3.811 6.163 1.00 95.88 85 LEU A CA 1
ATOM 636 C C . LEU A 1 85 ? -1.593 -4.778 6.777 1.00 95.88 85 LEU A C 1
ATOM 638 O O . LEU A 1 85 ? -2.801 -4.658 6.554 1.00 95.88 85 LEU A O 1
ATOM 642 N N . LEU A 1 86 ? -1.093 -5.756 7.520 1.00 95.56 86 LEU A N 1
ATOM 643 C CA . LEU A 1 86 ? -1.883 -6.802 8.149 1.00 95.56 86 LEU A CA 1
ATOM 644 C C . LEU A 1 86 ? -2.028 -6.518 9.642 1.00 95.56 86 LEU A C 1
ATOM 646 O O . LEU A 1 86 ? -1.041 -6.330 10.348 1.00 95.56 86 LEU A O 1
ATOM 650 N N . PHE A 1 87 ? -3.263 -6.561 10.122 1.00 95.81 87 PHE A N 1
ATOM 651 C CA . PHE A 1 87 ? -3.629 -6.417 11.525 1.00 95.81 87 PHE A CA 1
ATOM 652 C C . PHE A 1 87 ? -4.241 -7.735 11.980 1.00 95.81 87 PHE A C 1
ATOM 654 O O . PHE A 1 87 ? -5.240 -8.159 11.407 1.00 95.81 87 PHE A O 1
ATOM 661 N N . VAL A 1 88 ? -3.666 -8.391 12.984 1.00 95.06 88 VAL A N 1
ATOM 662 C CA . VAL A 1 88 ? -4.122 -9.692 13.496 1.00 95.06 88 VAL A CA 1
ATOM 663 C C . VAL A 1 88 ? -4.614 -9.526 14.929 1.00 95.06 88 VAL A C 1
ATOM 665 O O . VAL A 1 88 ? -3.856 -9.121 15.807 1.00 95.06 88 VAL A O 1
ATOM 668 N N . GLY A 1 89 ? -5.884 -9.838 15.170 1.00 92.88 89 GLY A N 1
ATOM 669 C CA . GLY A 1 89 ? -6.575 -9.657 16.447 1.00 92.88 89 GLY A CA 1
ATOM 670 C C . GLY A 1 89 ? -8.094 -9.596 16.260 1.00 92.88 89 GLY A C 1
ATOM 671 O O . GLY A 1 89 ? -8.597 -9.857 15.173 1.00 92.88 89 GLY A O 1
ATOM 672 N N . ASP A 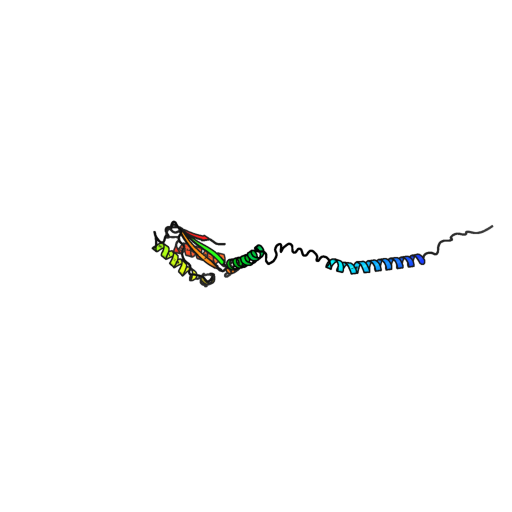1 90 ? -8.845 -9.245 17.302 1.00 92.12 90 ASP A N 1
ATOM 673 C CA . ASP A 1 90 ? -10.299 -9.058 17.182 1.00 92.12 90 ASP A CA 1
ATOM 674 C C . ASP A 1 90 ? -10.615 -7.699 16.537 1.00 92.12 90 ASP A C 1
ATOM 676 O O . ASP A 1 90 ? -10.703 -6.673 17.216 1.00 92.12 90 ASP A O 1
ATOM 680 N N . VAL A 1 91 ? -10.710 -7.696 15.205 1.00 92.50 91 VAL A N 1
ATOM 681 C CA . VAL A 1 91 ? -10.870 -6.497 14.363 1.00 92.50 91 VAL A CA 1
ATOM 682 C C . VAL A 1 91 ? -12.072 -6.610 13.420 1.00 92.50 91 VAL A C 1
ATOM 684 O O . VAL A 1 91 ? -12.135 -5.923 12.401 1.00 92.50 91 VAL A O 1
ATOM 687 N N . SER A 1 92 ? -13.037 -7.484 13.723 1.00 92.62 92 SER A N 1
ATOM 688 C CA . SER A 1 92 ? -14.243 -7.599 12.903 1.00 92.62 92 SER A CA 1
ATOM 689 C C . SER A 1 92 ? -15.178 -6.404 13.113 1.00 92.62 92 SER A C 1
ATOM 691 O O . SER A 1 92 ? -15.401 -5.980 14.247 1.00 92.62 92 SER A O 1
ATOM 693 N N . PRO A 1 93 ? -15.822 -5.904 12.043 1.00 92.25 93 PRO A N 1
ATOM 694 C CA . PRO A 1 93 ? -16.844 -4.868 12.165 1.00 92.25 93 PRO A CA 1
ATOM 695 C C . PRO A 1 93 ? -18.106 -5.332 12.913 1.00 92.25 93 PRO A C 1
ATOM 697 O O . PRO A 1 93 ? -18.923 -4.498 13.287 1.00 92.25 93 PRO A O 1
ATOM 700 N N . GLN A 1 94 ? -18.299 -6.640 13.112 1.00 92.31 94 GLN A N 1
ATOM 701 C CA . GLN A 1 94 ? -19.438 -7.207 13.836 1.00 92.31 94 GLN A CA 1
ATOM 702 C C . GLN A 1 94 ? -19.134 -7.433 15.320 1.00 92.31 94 GLN A C 1
ATOM 704 O O . GLN A 1 94 ? -19.972 -7.103 16.156 1.00 92.31 94 GLN A O 1
ATOM 709 N N . SER A 1 95 ? -17.973 -8.009 15.653 1.00 90.94 95 SER A N 1
ATOM 710 C CA . SER A 1 95 ? -17.582 -8.276 17.047 1.00 90.94 95 SER A CA 1
ATOM 711 C C . SER A 1 95 ? -16.981 -7.052 17.731 1.00 90.94 95 SER A C 1
ATOM 713 O O . SER A 1 95 ? -17.245 -6.826 18.909 1.00 90.94 95 SER A O 1
ATOM 715 N N . ASN A 1 96 ? -16.205 -6.251 16.998 1.00 92.31 96 ASN A N 1
ATOM 716 C CA . ASN A 1 96 ? -15.448 -5.128 17.538 1.00 92.31 96 ASN A CA 1
ATOM 717 C C . ASN A 1 96 ? -15.462 -3.910 16.584 1.00 92.31 96 ASN A C 1
ATOM 719 O O . ASN A 1 96 ? -14.429 -3.529 16.016 1.00 92.31 96 ASN A O 1
ATOM 723 N N . PRO A 1 97 ? -16.637 -3.278 16.381 1.00 94.12 97 PRO A N 1
ATOM 724 C CA . PRO A 1 97 ? -16.795 -2.170 15.440 1.00 94.12 97 PRO A CA 1
ATOM 725 C C . PRO A 1 97 ? -15.931 -0.953 15.788 1.00 94.12 97 PRO A C 1
ATOM 727 O O . PRO A 1 97 ? -15.489 -0.250 14.883 1.00 94.12 97 PRO A O 1
ATOM 730 N N . GLN A 1 98 ? -15.657 -0.710 17.075 1.00 93.00 98 GLN A N 1
ATOM 731 C CA . GLN A 1 98 ? -14.774 0.373 17.513 1.00 93.00 98 GLN A CA 1
ATOM 732 C C . GLN A 1 98 ? -13.352 0.157 16.996 1.00 93.00 98 GLN A C 1
ATOM 734 O O . GLN A 1 98 ? -12.776 1.054 16.384 1.00 93.00 98 GLN A O 1
ATOM 739 N N . ARG A 1 99 ? -12.814 -1.055 17.164 1.00 92.31 99 ARG A N 1
ATOM 740 C CA . ARG A 1 99 ? -11.468 -1.390 16.692 1.00 92.31 99 ARG A CA 1
ATOM 741 C C . ARG A 1 99 ? -11.367 -1.317 15.174 1.00 92.31 99 ARG A C 1
ATOM 743 O O . ARG A 1 99 ? -10.399 -0.787 14.643 1.00 92.31 99 ARG A O 1
ATOM 750 N N . PHE A 1 100 ? -12.388 -1.791 14.464 1.00 94.75 100 PHE A N 1
ATOM 751 C CA . PHE A 1 100 ? -12.430 -1.678 13.007 1.00 94.75 100 PHE A CA 1
ATOM 752 C C . PHE A 1 100 ? -12.522 -0.216 12.527 1.00 94.75 100 PHE A C 1
ATOM 754 O O . PHE A 1 100 ? -11.934 0.137 11.503 1.00 94.75 100 PHE A O 1
ATOM 761 N N . ALA A 1 101 ? -13.216 0.657 13.263 1.00 94.81 101 ALA A N 1
ATOM 762 C CA . ALA A 1 101 ? -13.249 2.088 12.967 1.00 94.81 101 ALA A CA 1
ATOM 763 C C . ALA A 1 101 ? -11.867 2.743 13.147 1.00 94.81 101 ALA A C 1
ATOM 765 O O . ALA A 1 101 ? -11.452 3.498 12.275 1.00 94.81 101 ALA A O 1
ATOM 766 N N . GLU A 1 102 ? -11.114 2.390 14.197 1.00 94.06 102 GLU A N 1
ATOM 767 C CA . GLU A 1 102 ? -9.730 2.861 14.391 1.00 94.06 102 GLU A CA 1
ATOM 768 C C . GLU A 1 102 ? -8.820 2.500 13.209 1.00 94.06 102 GLU A C 1
ATOM 770 O O . GLU A 1 102 ? -8.009 3.320 12.779 1.00 94.06 102 GLU A O 1
ATOM 775 N N . LEU A 1 103 ? -8.968 1.291 12.656 1.00 94.69 103 LEU A N 1
ATOM 776 C CA . LEU A 1 103 ? -8.207 0.853 11.483 1.00 94.69 103 LEU A CA 1
ATOM 777 C C . LEU A 1 103 ? -8.555 1.677 10.235 1.00 94.69 103 LEU A C 1
ATOM 779 O O . LEU A 1 103 ? -7.659 2.045 9.479 1.00 94.69 103 LEU A O 1
ATOM 783 N N . ASN A 1 104 ? -9.833 1.993 10.017 1.00 95.31 104 ASN A N 1
ATOM 784 C CA . ASN A 1 104 ? -10.245 2.838 8.890 1.00 95.31 104 ASN A CA 1
ATOM 785 C C . ASN A 1 104 ? -9.796 4.294 9.066 1.00 95.31 104 ASN A C 1
ATOM 787 O O . ASN A 1 104 ? -9.330 4.914 8.112 1.00 95.31 104 ASN A O 1
ATOM 791 N N . ASP A 1 105 ? -9.862 4.822 10.287 1.00 95.31 105 ASP A N 1
ATOM 792 C CA . ASP A 1 105 ? -9.328 6.141 10.623 1.00 95.31 105 ASP A CA 1
ATOM 793 C C . ASP A 1 105 ? -7.817 6.212 10.392 1.00 95.31 105 ASP A C 1
ATOM 795 O O . ASP A 1 105 ? -7.308 7.217 9.888 1.00 95.31 105 ASP A O 1
ATOM 799 N N . TYR A 1 106 ? -7.095 5.151 10.760 1.00 94.81 106 TYR A N 1
ATOM 800 C CA . TYR A 1 106 ? -5.673 5.021 10.482 1.00 94.81 106 TYR A CA 1
ATOM 801 C C . TYR A 1 106 ? -5.406 5.009 8.977 1.00 94.81 106 TYR A C 1
ATOM 803 O O . TYR A 1 106 ? -4.594 5.801 8.502 1.00 94.81 106 TYR A O 1
ATOM 811 N N . ALA A 1 107 ? -6.140 4.186 8.220 1.00 94.94 107 ALA A N 1
ATOM 812 C CA . ALA A 1 107 ? -6.038 4.110 6.765 1.00 94.94 107 ALA A CA 1
ATOM 813 C C . ALA A 1 107 ? -6.217 5.492 6.110 1.00 94.94 107 ALA A C 1
ATOM 815 O O . ALA A 1 107 ? -5.400 5.904 5.287 1.00 94.94 107 ALA A O 1
ATOM 816 N N . ALA A 1 108 ? -7.232 6.248 6.536 1.00 93.94 108 ALA A N 1
ATOM 817 C CA . ALA A 1 108 ? -7.520 7.584 6.019 1.00 93.94 108 ALA A CA 1
ATOM 818 C C . ALA A 1 108 ? -6.439 8.625 6.365 1.00 93.94 108 ALA A C 1
ATOM 820 O O . ALA A 1 108 ? -6.233 9.580 5.617 1.00 93.94 108 ALA A O 1
ATOM 821 N N . LYS A 1 109 ? -5.747 8.464 7.500 1.00 93.88 109 LYS A N 1
ATOM 822 C CA . LYS A 1 109 ? -4.715 9.402 7.976 1.00 93.88 109 LYS A CA 1
ATOM 823 C C . LYS A 1 109 ? -3.303 9.023 7.536 1.00 93.88 109 LYS A C 1
ATOM 825 O O . LYS A 1 109 ? -2.434 9.891 7.584 1.00 93.88 109 LYS A O 1
ATOM 830 N N . LEU A 1 110 ? -3.069 7.780 7.110 1.00 93.88 110 LEU A N 1
ATOM 831 C CA . LEU A 1 110 ? -1.743 7.264 6.759 1.00 93.88 110 LEU A CA 1
ATOM 832 C C . LEU A 1 110 ? -1.044 8.138 5.712 1.00 93.88 110 LEU A C 1
ATOM 834 O O . LEU A 1 110 ? 0.101 8.525 5.913 1.00 93.88 110 LEU A O 1
ATOM 838 N N . GLY A 1 111 ? -1.750 8.529 4.647 1.00 92.12 111 GLY A N 1
ATOM 839 C CA . GLY A 1 111 ? -1.186 9.386 3.596 1.00 92.12 111 GLY A CA 1
ATOM 840 C C . GLY A 1 111 ? -0.746 10.773 4.085 1.00 92.12 111 GLY A C 1
ATOM 841 O O . GLY A 1 111 ? 0.176 11.352 3.524 1.00 92.12 111 GLY A O 1
ATOM 842 N N . ASN A 1 112 ? -1.345 11.285 5.165 1.00 93.44 112 ASN A N 1
ATOM 843 C CA . ASN A 1 112 ? -1.022 12.602 5.725 1.00 93.44 112 ASN A CA 1
ATOM 844 C C . ASN A 1 112 ? 0.181 12.569 6.681 1.00 93.44 112 ASN A C 1
ATOM 846 O O . ASN A 1 112 ? 0.602 13.615 7.179 1.00 93.44 112 ASN A O 1
ATOM 850 N N . LYS A 1 113 ? 0.704 11.382 7.005 1.00 93.50 113 LYS A N 1
ATOM 851 C CA . LYS A 1 113 ? 1.892 11.243 7.848 1.00 93.50 113 LYS A CA 1
ATOM 852 C C . LYS A 1 113 ? 3.103 11.759 7.083 1.00 93.50 113 LYS A C 1
ATOM 854 O O . LYS A 1 113 ? 3.296 11.409 5.925 1.00 93.50 113 LYS A O 1
ATOM 859 N N . VAL A 1 114 ? 3.902 12.590 7.739 1.00 92.88 114 VAL A N 1
ATOM 860 C CA . VAL A 1 114 ? 5.110 13.169 7.148 1.00 92.88 114 VAL A CA 1
ATOM 861 C C . VAL A 1 114 ? 6.287 12.255 7.438 1.00 92.88 114 VAL A C 1
ATOM 863 O O . VAL A 1 114 ? 6.526 11.921 8.599 1.00 92.88 114 VAL A O 1
ATOM 866 N N . LEU A 1 115 ? 7.013 11.877 6.387 1.00 91.94 115 LEU A N 1
ATOM 867 C CA . LEU A 1 115 ? 8.253 11.124 6.500 1.00 91.94 115 LEU A CA 1
ATOM 868 C C . LEU A 1 115 ? 9.372 12.076 6.973 1.00 9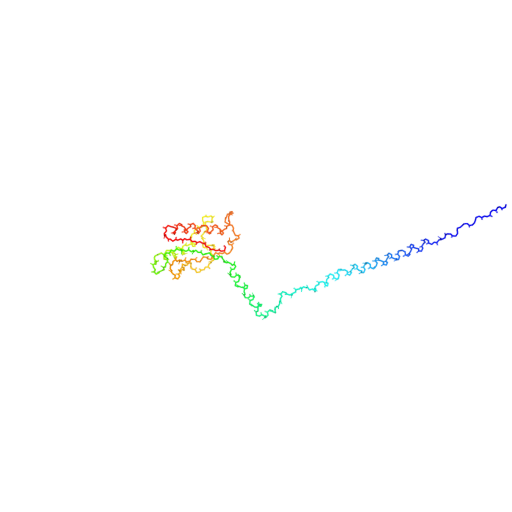1.94 115 LEU A C 1
ATOM 870 O O . LEU A 1 115 ? 9.698 13.011 6.235 1.00 91.94 115 LEU A O 1
ATOM 874 N N . PRO A 1 116 ? 9.967 11.881 8.166 1.00 88.69 116 PRO A N 1
ATOM 875 C CA . PRO A 1 116 ? 10.904 12.837 8.765 1.00 88.69 116 PRO A CA 1
ATOM 876 C C . PRO A 1 116 ? 12.123 13.167 7.896 1.00 88.69 116 PRO A C 1
ATOM 878 O O . PRO A 1 116 ? 12.553 14.315 7.876 1.00 88.69 116 PRO A O 1
ATOM 881 N N . GLN A 1 117 ? 12.637 12.181 7.160 1.00 87.50 117 GLN A N 1
ATOM 882 C CA . GLN A 1 117 ? 13.838 12.289 6.325 1.00 87.50 117 GLN A CA 1
ATOM 883 C C . GLN A 1 117 ? 13.621 13.162 5.081 1.00 87.50 117 GLN A C 1
ATOM 885 O O . GLN A 1 117 ? 14.532 13.827 4.615 1.00 87.50 117 GLN A O 1
ATOM 890 N N . SER A 1 118 ? 12.403 13.185 4.531 1.00 87.81 118 SER A N 1
ATOM 891 C CA . SER A 1 118 ? 12.086 13.987 3.333 1.00 87.81 118 SER A CA 1
ATOM 892 C C . SER A 1 118 ? 11.249 15.228 3.636 1.00 87.81 118 SER A C 1
ATOM 894 O O . SER A 1 118 ? 11.123 16.107 2.789 1.00 87.81 118 SER A O 1
ATOM 896 N N . ASN A 1 119 ? 10.661 15.299 4.835 1.00 89.75 119 ASN A N 1
ATOM 897 C CA . ASN A 1 119 ? 9.653 16.285 5.223 1.00 89.75 119 ASN A CA 1
ATOM 898 C C . ASN A 1 119 ? 8.449 16.344 4.253 1.00 89.75 119 ASN A C 1
ATOM 900 O O . ASN A 1 119 ? 7.786 17.374 4.121 1.00 89.75 119 ASN A O 1
ATOM 904 N N . THR A 1 120 ? 8.158 15.218 3.596 1.00 91.62 120 THR A N 1
ATOM 905 C CA . THR A 1 120 ? 7.094 15.057 2.597 1.00 91.62 120 THR A CA 1
ATOM 906 C C . THR A 1 120 ? 6.014 14.110 3.135 1.00 91.62 120 THR A C 1
ATOM 908 O O . THR A 1 120 ? 6.349 13.135 3.821 1.00 91.62 120 THR A O 1
ATOM 911 N N . PRO A 1 121 ? 4.716 14.363 2.878 1.00 93.88 121 PRO A N 1
ATOM 912 C CA . PRO A 1 121 ? 3.655 13.433 3.253 1.00 93.88 121 PRO A CA 1
ATOM 913 C C . PRO A 1 121 ? 3.756 12.114 2.477 1.00 93.88 121 PRO A C 1
ATOM 915 O O . PRO A 1 121 ? 4.109 12.099 1.297 1.00 93.88 121 PRO A O 1
ATOM 918 N N . LEU A 1 122 ? 3.389 11.003 3.122 1.00 93.00 122 LEU A N 1
ATOM 919 C CA . LEU A 1 122 ? 3.426 9.672 2.511 1.00 93.00 122 LEU A CA 1
ATOM 920 C C . LEU A 1 122 ? 2.580 9.568 1.234 1.00 93.00 122 LEU A C 1
ATOM 922 O O . LEU A 1 122 ? 2.908 8.779 0.353 1.00 93.00 122 LEU A O 1
ATOM 926 N N . SER A 1 123 ? 1.528 10.381 1.104 1.00 92.44 123 SER A N 1
ATOM 927 C CA . SER A 1 123 ? 0.667 10.425 -0.080 1.00 92.44 123 SER A CA 1
ATOM 928 C C . SER A 1 123 ? 1.406 10.716 -1.388 1.00 92.44 123 SER A C 1
ATOM 930 O O . SER A 1 123 ? 0.932 10.285 -2.432 1.00 92.44 123 SER A O 1
ATOM 932 N N . GLU A 1 124 ? 2.544 11.417 -1.353 1.00 92.06 124 GLU A N 1
ATOM 933 C CA . GLU A 1 124 ? 3.354 11.704 -2.553 1.00 92.06 124 GLU A CA 1
ATOM 934 C C . GLU A 1 124 ? 4.055 10.450 -3.096 1.00 92.06 124 GLU A C 1
ATOM 936 O O . GLU A 1 124 ? 4.332 10.347 -4.289 1.00 92.06 124 GLU A O 1
ATOM 941 N N . TYR A 1 125 ? 4.298 9.462 -2.233 1.00 91.81 125 TYR A N 1
ATOM 942 C CA . TYR A 1 125 ? 4.867 8.168 -2.613 1.00 91.81 125 TYR A CA 1
ATOM 943 C C . TYR A 1 125 ? 3.789 7.144 -2.986 1.00 91.81 125 TYR A C 1
ATOM 945 O O . TYR A 1 125 ? 4.104 6.037 -3.428 1.00 91.81 125 TYR A O 1
ATOM 953 N N . PHE A 1 126 ? 2.512 7.484 -2.794 1.00 91.94 126 PHE A N 1
ATOM 954 C CA . PHE A 1 126 ? 1.386 6.616 -3.112 1.00 91.94 126 PHE A CA 1
ATOM 955 C C . PHE A 1 126 ? 0.897 6.884 -4.529 1.00 91.94 126 PHE A C 1
ATOM 957 O O . PHE A 1 126 ? 1.037 7.973 -5.084 1.00 91.94 126 PHE A O 1
ATOM 964 N N . ILE A 1 127 ? 0.263 5.882 -5.119 1.00 89.81 127 ILE A N 1
ATOM 965 C CA . ILE A 1 127 ? -0.461 6.079 -6.367 1.00 89.81 127 ILE A CA 1
ATOM 966 C C . ILE A 1 127 ? -1.797 6.755 -6.056 1.00 89.81 127 ILE A C 1
ATOM 968 O O . ILE A 1 127 ? -2.520 6.284 -5.172 1.00 89.81 127 ILE A O 1
ATOM 972 N N . PRO A 1 128 ? -2.167 7.821 -6.791 1.00 86.50 128 PRO A N 1
ATOM 973 C CA . PRO A 1 128 ? -3.485 8.423 -6.675 1.00 86.50 128 PRO A CA 1
ATOM 974 C C . PRO A 1 128 ? -4.575 7.377 -6.898 1.00 86.50 128 PRO A C 1
ATOM 976 O O . PRO A 1 128 ? -4.590 6.670 -7.906 1.00 86.50 128 PRO A O 1
ATOM 979 N N . GLY A 1 129 ? -5.508 7.281 -5.961 1.00 84.00 129 GLY A N 1
ATOM 980 C CA . GLY A 1 129 ? -6.484 6.208 -5.978 1.00 84.00 129 GLY A CA 1
ATOM 981 C C . GLY A 1 129 ? -7.636 6.432 -5.012 1.00 84.00 129 GLY A C 1
ATOM 982 O O . GLY A 1 129 ? -7.741 7.497 -4.395 1.00 84.00 129 GLY A O 1
ATOM 983 N N . PRO A 1 130 ? -8.530 5.437 -4.894 1.00 85.50 130 PRO A N 1
ATOM 984 C CA . PRO A 1 130 ? -9.563 5.459 -3.873 1.00 85.50 130 PRO A CA 1
ATOM 985 C C . PRO A 1 130 ? -8.934 5.559 -2.473 1.00 85.50 130 PRO A C 1
ATOM 987 O O . PRO A 1 130 ? -7.793 5.130 -2.277 1.00 85.50 130 PRO A O 1
ATOM 990 N N . PRO A 1 131 ? -9.669 6.106 -1.491 1.00 87.94 131 PRO A N 1
ATOM 991 C CA . PRO A 1 131 ? -9.181 6.181 -0.123 1.00 87.94 131 PRO A CA 1
ATOM 992 C C . PRO A 1 131 ? -8.845 4.785 0.406 1.00 87.94 131 PRO A C 1
ATOM 994 O O . PRO A 1 131 ? -9.547 3.809 0.134 1.00 87.94 131 PRO A O 1
ATOM 997 N N . LEU A 1 132 ? -7.765 4.709 1.180 1.00 93.62 132 LEU A N 1
ATOM 998 C CA . LEU A 1 132 ? -7.367 3.480 1.850 1.00 93.62 132 LEU A CA 1
ATOM 999 C C . LEU A 1 132 ? -8.457 3.061 2.838 1.00 93.62 132 LEU A C 1
ATOM 1001 O O . LEU A 1 132 ? -8.988 3.881 3.587 1.00 93.62 132 LEU A O 1
ATOM 1005 N N . GLN A 1 133 ? -8.761 1.770 2.852 1.00 94.88 133 GLN A N 1
ATOM 1006 C CA . GLN A 1 133 ? -9.780 1.185 3.713 1.00 94.88 133 GLN A CA 1
ATOM 1007 C C . GLN A 1 133 ? -9.305 -0.156 4.257 1.00 94.88 133 GLN A C 1
ATOM 1009 O O . GLN A 1 133 ? -8.570 -0.887 3.588 1.00 94.88 133 GLN A O 1
ATOM 1014 N N . ALA A 1 134 ? -9.751 -0.485 5.467 1.00 95.56 134 ALA A N 1
ATOM 1015 C CA . ALA A 1 134 ? -9.491 -1.782 6.064 1.00 95.56 134 ALA A CA 1
ATOM 1016 C C . ALA A 1 134 ? -10.461 -2.829 5.502 1.00 95.56 134 ALA A C 1
ATOM 1018 O O . ALA A 1 134 ? -11.673 -2.624 5.436 1.00 95.56 134 ALA A O 1
ATOM 1019 N N . ILE A 1 135 ? -9.921 -3.977 5.112 1.00 96.00 135 ILE A N 1
ATOM 1020 C CA . ILE A 1 135 ? -10.662 -5.125 4.596 1.00 96.00 135 ILE A CA 1
ATOM 1021 C C . ILE A 1 135 ? -10.598 -6.222 5.660 1.00 96.00 135 ILE A C 1
ATOM 1023 O O . ILE A 1 135 ? -9.523 -6.784 5.873 1.00 96.00 135 ILE A O 1
ATOM 1027 N N . PRO A 1 136 ? -11.702 -6.539 6.355 1.00 96.38 136 PRO A N 1
ATOM 1028 C CA . PRO A 1 136 ? -11.693 -7.557 7.394 1.00 96.38 136 PRO A CA 1
ATOM 1029 C C . PRO A 1 136 ? -11.636 -8.963 6.784 1.00 96.38 136 PRO A C 1
ATOM 1031 O O . PRO A 1 136 ? -12.166 -9.222 5.700 1.00 96.38 136 PRO A O 1
ATOM 1034 N N . SER A 1 137 ? -11.030 -9.898 7.508 1.00 96.44 137 SER A N 1
ATOM 1035 C CA . SER A 1 137 ? -11.077 -11.319 7.190 1.00 96.44 137 SER A CA 1
ATOM 1036 C C . SER A 1 137 ? -12.483 -11.878 7.417 1.00 96.44 137 SER A C 1
ATOM 1038 O O . SER A 1 137 ? -13.275 -11.363 8.208 1.00 96.44 137 SER A O 1
ATOM 1040 N N . LYS A 1 138 ? -12.794 -12.994 6.749 1.00 94.38 138 LYS A N 1
ATOM 1041 C CA . LYS A 1 138 ? -14.095 -13.668 6.882 1.00 94.38 138 LYS A CA 1
ATOM 1042 C C . LYS A 1 138 ? -14.393 -14.115 8.319 1.00 94.38 138 LYS A C 1
ATOM 1044 O O . LYS A 1 138 ? -15.553 -14.157 8.713 1.00 94.38 138 LYS A O 1
ATOM 1049 N N . ASP A 1 139 ? -13.360 -14.482 9.073 1.00 92.56 139 ASP A N 1
ATOM 1050 C CA . ASP A 1 139 ? -13.463 -14.919 10.467 1.00 92.56 139 ASP A CA 1
ATOM 1051 C C . ASP A 1 139 ? -13.316 -13.774 11.482 1.00 92.56 139 ASP A C 1
ATOM 1053 O O . ASP A 1 139 ? -13.430 -14.015 12.681 1.00 92.56 139 ASP A O 1
ATOM 1057 N N . GLY A 1 140 ? -13.064 -12.545 11.021 1.00 91.88 140 GLY A N 1
ATOM 1058 C CA . GLY A 1 140 ? -12.944 -11.361 11.867 1.00 91.88 140 GLY A CA 1
ATOM 1059 C C . GLY A 1 140 ? -11.658 -11.243 12.682 1.00 91.88 140 GLY A C 1
ATOM 1060 O O . GLY A 1 140 ? -11.519 -10.295 13.452 1.00 91.88 140 GLY A O 1
ATOM 1061 N N . LYS A 1 141 ? -10.727 -12.190 12.524 1.00 93.75 141 LYS A N 1
ATOM 1062 C CA . LYS A 1 141 ? -9.472 -12.252 13.289 1.00 93.75 141 LYS A CA 1
ATOM 1063 C C . LYS A 1 141 ? -8.322 -11.475 12.661 1.00 93.75 141 LYS A C 1
ATOM 1065 O O . LYS A 1 141 ? -7.222 -11.442 13.215 1.00 93.75 141 LYS A O 1
ATOM 1070 N N . ALA A 1 142 ? -8.538 -10.906 11.483 1.00 95.31 142 ALA A N 1
ATOM 1071 C CA . ALA A 1 142 ? -7.564 -10.056 10.840 1.00 95.31 142 ALA A CA 1
ATOM 1072 C C . ALA A 1 142 ? -8.236 -8.986 9.983 1.00 95.31 142 ALA A C 1
ATOM 1074 O O . ALA A 1 142 ? -9.398 -9.107 9.598 1.00 95.31 142 ALA A O 1
ATOM 1075 N N . ALA A 1 143 ? -7.484 -7.947 9.658 1.00 96.38 143 ALA A N 1
ATOM 1076 C CA . ALA A 1 143 ? -7.851 -6.961 8.660 1.00 96.38 143 ALA A CA 1
ATOM 1077 C C . ALA A 1 143 ? -6.621 -6.578 7.836 1.00 96.38 143 ALA A C 1
ATOM 1079 O O . ALA A 1 143 ? -5.491 -6.630 8.321 1.00 96.38 143 ALA A O 1
ATOM 1080 N N . LEU A 1 144 ? -6.856 -6.209 6.584 1.00 96.12 144 LEU A N 1
ATOM 1081 C CA . LEU A 1 144 ? -5.836 -5.862 5.607 1.00 96.12 144 LEU A CA 1
ATOM 1082 C C . LEU A 1 144 ? -6.078 -4.444 5.095 1.00 96.12 144 LEU A C 1
ATOM 1084 O O . LEU A 1 144 ? -7.191 -4.128 4.682 1.00 96.12 144 LEU A O 1
ATOM 1088 N N . ILE A 1 145 ? -5.041 -3.616 5.055 1.00 96.25 145 ILE A N 1
ATOM 1089 C CA . ILE A 1 145 ? -5.042 -2.369 4.285 1.00 96.25 145 ILE A CA 1
ATOM 1090 C C . ILE A 1 145 ? -4.060 -2.556 3.130 1.00 96.25 145 ILE A C 1
ATOM 1092 O O . ILE A 1 145 ? -2.911 -2.933 3.351 1.00 96.25 145 ILE A O 1
ATOM 1096 N N . ASN A 1 146 ? -4.517 -2.312 1.902 1.00 93.94 146 ASN A N 1
ATOM 1097 C CA . ASN A 1 146 ? -3.670 -2.355 0.713 1.00 93.94 146 ASN A CA 1
ATOM 1098 C C . ASN A 1 146 ? -3.259 -0.934 0.320 1.00 93.94 146 ASN A C 1
ATOM 1100 O O . ASN A 1 146 ? -4.111 -0.140 -0.079 1.00 93.94 146 ASN A O 1
ATOM 1104 N N . VAL A 1 147 ? -1.969 -0.638 0.423 1.00 93.69 147 VAL A N 1
ATOM 1105 C CA . VAL A 1 147 ? -1.356 0.628 0.026 1.00 93.69 147 VAL A CA 1
ATOM 1106 C C . VAL A 1 147 ? -0.598 0.408 -1.273 1.00 93.69 147 VAL A C 1
ATOM 1108 O O . VAL A 1 147 ? 0.284 -0.441 -1.348 1.00 93.69 147 VAL A O 1
ATOM 1111 N N . GLN A 1 148 ? -0.929 1.188 -2.297 1.00 92.44 148 GLN A N 1
ATOM 1112 C CA . GLN A 1 148 ? -0.250 1.122 -3.586 1.00 92.44 148 GLN A CA 1
ATOM 1113 C C . GLN A 1 148 ? 0.840 2.187 -3.624 1.00 92.44 148 GLN A C 1
ATOM 1115 O O . GLN A 1 148 ? 0.534 3.377 -3.730 1.00 92.44 148 GLN A O 1
ATOM 1120 N N . LEU A 1 149 ? 2.099 1.767 -3.516 1.00 92.44 149 LEU A N 1
ATOM 1121 C CA . LEU A 1 149 ? 3.238 2.668 -3.650 1.00 92.44 149 LEU A CA 1
ATOM 1122 C C . LEU A 1 149 ? 3.595 2.851 -5.127 1.00 92.44 149 LEU A C 1
ATOM 1124 O O . LEU A 1 149 ? 3.428 1.935 -5.931 1.00 92.44 149 LEU A O 1
ATOM 1128 N N . ASN A 1 150 ? 4.089 4.031 -5.488 1.00 91.25 150 ASN A N 1
ATOM 1129 C CA . ASN A 1 150 ? 4.552 4.324 -6.840 1.00 91.25 150 ASN A CA 1
ATOM 1130 C C . ASN A 1 150 ? 5.861 3.570 -7.117 1.00 91.25 150 ASN A C 1
ATOM 1132 O O . ASN A 1 150 ? 6.805 3.718 -6.350 1.00 91.25 150 ASN A O 1
ATOM 1136 N N . SER A 1 151 ? 5.963 2.800 -8.202 1.00 88.62 151 SER A N 1
ATOM 1137 C CA . SER A 1 151 ? 7.162 1.987 -8.476 1.00 88.62 151 SER A CA 1
ATOM 1138 C C . SER A 1 151 ? 8.451 2.789 -8.656 1.00 88.62 151 SER A C 1
ATOM 1140 O O . SER A 1 151 ? 9.537 2.245 -8.444 1.00 88.62 151 SER A O 1
ATOM 1142 N N . LYS A 1 152 ? 8.352 4.090 -8.959 1.00 87.38 152 LYS A N 1
ATOM 1143 C CA . LYS A 1 152 ? 9.502 5.005 -9.042 1.00 87.38 152 LYS A CA 1
ATOM 1144 C C . LYS A 1 152 ? 10.351 4.992 -7.773 1.00 87.38 152 LYS A C 1
ATOM 1146 O O . LYS A 1 152 ? 11.575 5.023 -7.871 1.00 87.38 152 LYS A O 1
ATOM 1151 N N . ILE A 1 153 ? 9.727 4.825 -6.604 1.00 89.12 153 ILE A N 1
ATOM 1152 C CA . ILE A 1 153 ? 10.436 4.847 -5.318 1.00 89.12 153 ILE A CA 1
ATOM 1153 C C . ILE A 1 153 ? 11.434 3.692 -5.155 1.00 89.12 153 ILE A C 1
ATOM 1155 O O . ILE A 1 153 ? 12.352 3.797 -4.349 1.00 89.12 153 ILE A O 1
ATOM 1159 N N . ALA A 1 154 ? 11.278 2.584 -5.894 1.00 86.88 154 ALA A N 1
ATOM 1160 C CA . ALA A 1 154 ? 12.197 1.446 -5.798 1.00 86.88 154 ALA A CA 1
ATOM 1161 C C . ALA A 1 154 ? 13.605 1.770 -6.326 1.00 86.88 154 ALA A C 1
ATOM 1163 O O . ALA A 1 154 ? 14.561 1.091 -5.959 1.00 86.88 154 ALA A O 1
ATOM 1164 N N . GLY A 1 155 ? 13.732 2.785 -7.185 1.00 85.81 155 GLY A N 1
ATOM 1165 C CA . GLY A 1 155 ? 15.012 3.264 -7.713 1.00 85.81 155 GLY A CA 1
ATOM 1166 C C . GLY A 1 155 ? 15.457 4.613 -7.147 1.00 85.81 155 GLY A C 1
ATOM 1167 O O . GLY A 1 155 ? 16.480 5.135 -7.588 1.00 85.81 155 GLY A O 1
ATOM 1168 N N . GLU A 1 156 ? 14.696 5.196 -6.221 1.00 89.38 156 GLU A N 1
ATOM 1169 C CA . GLU A 1 156 ? 14.974 6.511 -5.647 1.00 89.38 156 GLU A CA 1
ATOM 1170 C C . GLU A 1 156 ? 15.649 6.393 -4.280 1.00 89.38 156 GLU A C 1
ATOM 1172 O O . GLU A 1 156 ? 15.413 5.454 -3.516 1.00 89.38 156 GLU A O 1
ATOM 1177 N N . ASN A 1 157 ? 16.463 7.395 -3.961 1.00 91.69 157 ASN A N 1
ATOM 1178 C CA . ASN A 1 157 ? 17.054 7.564 -2.643 1.00 91.69 157 ASN A CA 1
ATOM 1179 C C . ASN A 1 157 ? 16.482 8.824 -1.995 1.00 91.69 157 ASN A C 1
ATOM 1181 O O . ASN A 1 157 ? 16.315 9.850 -2.659 1.00 91.69 157 ASN A O 1
ATOM 1185 N N . ILE A 1 158 ? 16.226 8.745 -0.694 1.00 88.44 158 ILE A N 1
ATOM 1186 C CA . ILE A 1 158 ? 15.957 9.906 0.152 1.00 88.44 158 ILE A CA 1
ATOM 1187 C C . ILE A 1 158 ? 17.232 10.123 0.957 1.00 88.44 158 ILE A C 1
ATOM 1189 O O . ILE A 1 158 ? 17.638 9.257 1.727 1.00 88.44 158 ILE A O 1
ATOM 1193 N N . GLU A 1 159 ? 17.882 11.262 0.735 1.00 87.06 159 GLU A N 1
ATOM 1194 C CA . GLU A 1 159 ? 19.237 11.517 1.233 1.00 87.06 159 GLU A CA 1
ATOM 1195 C C . GLU A 1 159 ? 20.239 10.460 0.715 1.00 87.06 159 GLU A C 1
ATOM 1197 O O . GLU A 1 159 ? 20.478 10.392 -0.493 1.00 87.06 159 GLU A O 1
ATOM 1202 N N . GLU A 1 160 ? 20.827 9.648 1.598 1.00 87.69 160 GLU A N 1
ATOM 1203 C CA . GLU A 1 160 ? 21.805 8.600 1.260 1.00 87.69 160 GLU A CA 1
ATOM 1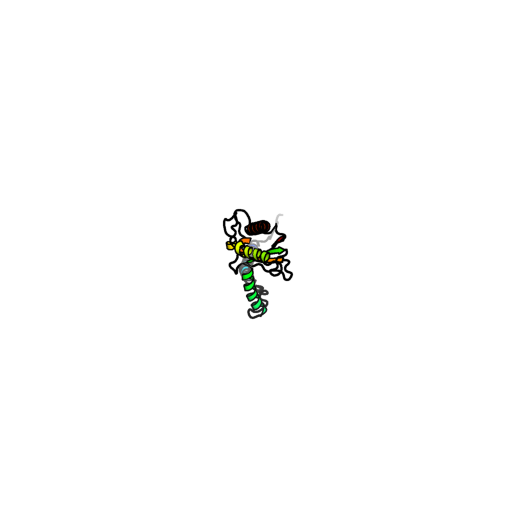204 C C . GLU A 1 160 ? 21.222 7.177 1.322 1.00 87.69 160 GLU A C 1
ATOM 1206 O O . GLU A 1 160 ? 21.928 6.207 1.038 1.00 87.69 160 GLU A O 1
ATOM 1211 N N . GLU A 1 161 ? 19.937 7.033 1.656 1.00 89.19 161 GLU A N 1
ATOM 1212 C CA . GLU A 1 161 ? 19.291 5.737 1.871 1.00 89.19 161 GLU A CA 1
ATOM 1213 C C . GLU A 1 161 ? 18.203 5.446 0.819 1.00 89.19 161 GLU A C 1
ATOM 1215 O O . GLU A 1 161 ? 17.533 6.367 0.337 1.00 89.19 161 GLU A O 1
ATOM 1220 N N . PRO A 1 162 ? 17.986 4.168 0.448 1.00 92.56 162 PRO A N 1
ATOM 1221 C CA . PRO A 1 162 ? 16.918 3.795 -0.475 1.00 92.56 162 PRO A CA 1
ATOM 1222 C C . PRO A 1 162 ? 15.532 4.183 0.063 1.00 92.56 162 PRO A C 1
ATOM 1224 O O . PRO A 1 162 ? 15.171 3.844 1.193 1.00 92.56 162 PRO A O 1
ATOM 1227 N N . ALA A 1 163 ? 14.729 4.855 -0.766 1.00 92.25 163 ALA A N 1
ATOM 1228 C CA . ALA A 1 163 ? 13.447 5.433 -0.358 1.00 92.25 163 ALA A CA 1
ATOM 1229 C C . ALA A 1 163 ? 12.437 4.375 0.115 1.00 92.25 163 ALA A C 1
ATOM 1231 O O . ALA A 1 163 ? 11.735 4.578 1.105 1.00 92.25 163 ALA A O 1
ATOM 1232 N N . LEU A 1 164 ? 12.366 3.232 -0.577 1.00 92.12 164 LEU A N 1
ATOM 1233 C CA . LEU A 1 164 ? 11.400 2.176 -0.272 1.00 92.12 164 LEU A CA 1
ATOM 1234 C C . LEU A 1 164 ? 11.594 1.582 1.143 1.00 92.12 164 LEU A C 1
ATOM 1236 O O . LEU A 1 164 ? 10.643 1.649 1.921 1.00 92.12 164 LEU A O 1
ATOM 1240 N N . PRO A 1 165 ? 12.777 1.056 1.530 1.00 92.44 165 PRO A N 1
ATOM 1241 C CA . PRO A 1 165 ? 13.049 0.635 2.906 1.00 92.44 165 PRO A CA 1
ATOM 1242 C C . PRO A 1 165 ? 12.711 1.699 3.951 1.00 92.44 165 PRO A C 1
ATOM 1244 O O . PRO A 1 165 ? 12.005 1.390 4.905 1.00 92.44 165 PRO A O 1
ATOM 1247 N N . LEU A 1 166 ? 13.113 2.955 3.728 1.00 92.94 166 LEU A N 1
ATOM 1248 C CA . LEU A 1 166 ? 12.811 4.068 4.631 1.00 92.94 166 LEU A CA 1
ATOM 1249 C C . LEU A 1 166 ? 11.305 4.253 4.868 1.00 92.94 166 LEU A C 1
ATOM 1251 O O . LEU A 1 166 ? 10.861 4.410 6.005 1.00 92.94 166 LEU A O 1
ATOM 1255 N N . ILE A 1 167 ? 10.507 4.219 3.798 1.00 93.38 167 ILE A N 1
ATOM 1256 C CA . ILE A 1 167 ? 9.046 4.334 3.877 1.00 93.38 167 ILE A CA 1
ATOM 1257 C C . ILE A 1 167 ? 8.453 3.138 4.630 1.00 93.38 167 ILE A C 1
ATOM 1259 O O . ILE A 1 167 ? 7.595 3.318 5.495 1.00 93.38 167 ILE A O 1
ATOM 1263 N N . ILE A 1 168 ? 8.902 1.919 4.322 1.00 93.75 168 ILE A N 1
ATOM 1264 C CA . ILE A 1 168 ? 8.412 0.694 4.965 1.00 93.75 168 ILE A CA 1
ATOM 1265 C C . ILE A 1 168 ? 8.754 0.674 6.458 1.00 93.75 168 ILE A C 1
ATOM 1267 O O . ILE A 1 168 ? 7.900 0.313 7.270 1.00 93.75 168 ILE A O 1
ATOM 1271 N N . ASP A 1 169 ? 9.966 1.080 6.827 1.00 93.50 169 ASP A N 1
ATOM 1272 C CA . ASP A 1 169 ? 10.422 1.147 8.214 1.00 93.50 169 ASP A CA 1
ATOM 1273 C C . ASP A 1 169 ? 9.630 2.195 8.994 1.00 93.50 169 ASP A C 1
ATOM 1275 O O . ASP A 1 169 ? 9.098 1.891 10.062 1.00 93.50 169 ASP A O 1
ATOM 1279 N N . PHE A 1 170 ? 9.420 3.376 8.408 1.00 94.69 170 PHE A N 1
ATOM 1280 C CA . PHE A 1 170 ? 8.568 4.405 8.996 1.00 94.69 170 PHE A CA 1
ATOM 1281 C C . PHE A 1 170 ? 7.130 3.914 9.232 1.00 94.69 170 PHE A C 1
ATOM 1283 O O . PHE A 1 170 ? 6.576 4.108 10.316 1.00 94.69 170 PHE A O 1
ATOM 1290 N N . ILE A 1 171 ? 6.514 3.256 8.240 1.00 94.62 171 ILE A N 1
ATOM 1291 C CA . ILE A 1 171 ? 5.159 2.701 8.391 1.00 94.62 171 ILE A CA 1
ATOM 1292 C C . ILE A 1 171 ? 5.151 1.619 9.476 1.00 94.62 171 ILE A C 1
ATOM 1294 O O . ILE A 1 171 ? 4.221 1.578 10.280 1.00 94.62 171 ILE A O 1
ATOM 1298 N N . ARG A 1 172 ? 6.174 0.759 9.534 1.00 93.88 172 ARG A N 1
ATOM 1299 C CA . ARG A 1 172 ? 6.286 -0.289 10.557 1.00 93.88 172 ARG A CA 1
ATOM 1300 C C . ARG A 1 172 ? 6.359 0.305 11.964 1.00 93.88 172 ARG A C 1
ATOM 1302 O O . ARG A 1 172 ? 5.599 -0.119 12.831 1.00 93.88 172 ARG A O 1
ATOM 1309 N N . GLU A 1 173 ? 7.208 1.302 12.180 1.00 93.56 173 GLU A N 1
ATOM 1310 C CA . GLU A 1 173 ? 7.331 1.989 13.469 1.00 93.56 173 GLU A CA 1
ATOM 1311 C C . GLU A 1 173 ? 6.033 2.706 13.869 1.00 93.56 173 GLU A C 1
ATOM 1313 O O . GLU A 1 173 ? 5.598 2.628 15.023 1.00 93.56 173 GLU A O 1
ATOM 1318 N N . ASP A 1 174 ? 5.369 3.384 12.924 1.00 93.56 174 ASP A N 1
ATOM 1319 C CA . ASP A 1 174 ? 4.086 4.042 13.185 1.00 93.56 174 ASP A CA 1
ATOM 1320 C C . ASP A 1 174 ? 2.997 3.003 13.512 1.00 93.56 174 ASP A C 1
ATOM 1322 O O . ASP A 1 174 ? 2.229 3.201 14.455 1.00 93.56 174 ASP A O 1
ATOM 1326 N N . LEU A 1 175 ? 2.956 1.856 12.829 1.00 93.00 175 LEU A N 1
ATOM 1327 C CA . LEU A 1 175 ? 2.040 0.757 13.158 1.00 93.00 175 LEU A CA 1
ATOM 1328 C C . LEU A 1 175 ? 2.273 0.213 14.572 1.00 93.00 175 LEU A C 1
ATOM 1330 O O . LEU A 1 175 ? 1.318 0.097 15.345 1.00 93.00 175 LEU A O 1
ATOM 1334 N N . GLU A 1 176 ? 3.521 -0.070 14.941 1.00 91.25 176 GLU A N 1
ATOM 1335 C CA . GLU A 1 176 ? 3.867 -0.546 16.283 1.00 91.25 176 GLU A CA 1
ATOM 1336 C C . GLU A 1 176 ? 3.476 0.470 17.361 1.00 91.25 176 GLU A C 1
ATOM 1338 O O . GLU A 1 176 ? 2.891 0.103 18.384 1.00 91.25 176 GLU A O 1
ATOM 1343 N N . LYS A 1 177 ? 3.706 1.762 17.110 1.00 91.06 177 LYS A N 1
ATOM 1344 C CA . LYS A 1 177 ? 3.340 2.840 18.033 1.00 91.06 177 LYS A CA 1
ATOM 1345 C C . LYS A 1 177 ? 1.829 2.974 18.228 1.00 91.06 177 LYS A C 1
ATOM 1347 O O . LYS A 1 177 ? 1.387 3.218 19.349 1.00 91.06 177 LYS A O 1
ATOM 1352 N N . ASN A 1 178 ? 1.039 2.851 17.159 1.00 90.19 178 ASN A N 1
ATOM 1353 C CA . ASN A 1 178 ? -0.415 3.039 17.224 1.00 90.19 178 ASN A CA 1
ATOM 1354 C C . ASN A 1 178 ? -1.166 1.765 17.662 1.00 90.19 178 ASN A C 1
ATOM 1356 O O . ASN A 1 178 ? -2.220 1.870 18.287 1.00 90.19 178 ASN A O 1
ATOM 1360 N N . PHE A 1 179 ? -0.648 0.567 17.363 1.00 89.94 179 PHE A N 1
ATOM 1361 C CA . PHE A 1 179 ? -1.383 -0.694 17.544 1.00 89.94 179 PHE A CA 1
ATOM 1362 C C . PHE A 1 179 ? -0.662 -1.756 18.383 1.00 89.94 179 PHE A C 1
ATOM 1364 O O . PHE A 1 179 ? -1.335 -2.641 18.919 1.00 89.94 179 PHE A O 1
ATOM 1371 N N . GLY A 1 180 ? 0.658 -1.654 18.572 1.00 78.88 180 GLY A N 1
ATOM 1372 C CA . GLY A 1 180 ? 1.481 -2.686 19.216 1.00 78.88 180 GLY A CA 1
ATOM 1373 C C . GLY A 1 180 ? 1.145 -2.967 20.685 1.00 78.88 180 GLY A C 1
ATOM 1374 O O . GLY A 1 180 ? 1.392 -4.069 21.166 1.00 78.88 180 GLY A O 1
ATOM 1375 N N . GLN A 1 181 ? 0.522 -2.024 21.399 1.00 73.25 181 GLN A N 1
ATOM 1376 C CA . GLN A 1 181 ? 0.122 -2.208 22.806 1.00 73.25 181 GLN A CA 1
ATOM 1377 C C . GLN A 1 181 ? -1.362 -2.579 23.003 1.00 73.25 181 GLN A C 1
ATOM 1379 O O . GLN A 1 181 ? -1.840 -2.642 24.132 1.00 73.25 181 GLN A O 1
ATOM 1384 N N . GLY A 1 182 ? -2.104 -2.859 21.926 1.00 71.25 182 GLY A N 1
ATOM 1385 C CA . GLY A 1 182 ? -3.565 -3.029 21.961 1.00 71.25 182 GLY A CA 1
ATOM 1386 C C . GLY A 1 182 ? -4.074 -4.425 21.595 1.00 71.25 182 GLY A C 1
ATOM 1387 O O . GLY A 1 182 ? -5.155 -4.529 21.017 1.00 71.25 182 GLY A O 1
ATOM 1388 N N . GLY A 1 183 ? -3.284 -5.481 21.826 1.00 79.31 183 GLY A N 1
ATOM 1389 C CA . GLY A 1 183 ? -3.672 -6.868 21.519 1.00 79.31 183 GLY A CA 1
ATOM 1390 C C . GLY A 1 183 ? -3.851 -7.178 20.025 1.00 79.31 183 GLY A C 1
ATOM 1391 O O . GLY A 1 183 ? -4.384 -8.231 19.684 1.00 79.31 183 GLY A O 1
ATOM 1392 N N . VAL A 1 184 ? -3.416 -6.270 19.144 1.00 87.44 184 VAL A N 1
ATOM 1393 C CA . VAL A 1 184 ? -3.405 -6.448 17.690 1.00 87.44 184 VAL A CA 1
ATOM 1394 C C . VAL A 1 184 ? -1.954 -6.496 17.241 1.00 87.44 184 VAL A C 1
ATOM 1396 O O . VAL A 1 184 ? -1.205 -5.544 17.446 1.00 87.44 184 VAL A O 1
ATOM 1399 N N . GLN A 1 185 ? -1.558 -7.612 16.643 1.00 92.56 185 GLN A N 1
ATOM 1400 C CA . GLN A 1 185 ? -0.248 -7.736 16.014 1.00 92.56 185 GLN A CA 1
ATOM 1401 C C . GLN A 1 185 ? -0.303 -7.079 14.641 1.00 92.56 185 GLN A C 1
ATOM 1403 O O . GLN A 1 185 ? -1.285 -7.244 13.915 1.00 92.56 185 GLN A O 1
ATOM 1408 N N . THR A 1 186 ? 0.734 -6.323 14.296 1.00 94.25 186 THR A N 1
ATOM 1409 C CA . THR A 1 186 ? 0.820 -5.648 13.001 1.00 94.25 186 THR A CA 1
ATOM 1410 C C . THR A 1 186 ? 1.983 -6.199 12.198 1.00 94.25 186 THR A C 1
ATOM 1412 O O . THR A 1 186 ? 3.047 -6.494 12.739 1.00 94.25 186 THR A O 1
ATOM 1415 N N . HIS A 1 187 ? 1.764 -6.366 10.899 1.00 93.75 187 HIS A N 1
ATOM 1416 C CA . HIS A 1 187 ? 2.780 -6.807 9.956 1.00 93.75 187 HIS A CA 1
ATOM 1417 C C . HIS A 1 187 ? 2.677 -5.988 8.676 1.00 93.75 187 HIS A C 1
ATOM 1419 O O . HIS A 1 187 ? 1.595 -5.547 8.293 1.00 93.75 187 HIS A O 1
ATOM 1425 N N . ILE A 1 188 ? 3.806 -5.830 7.995 1.00 93.75 188 ILE A N 1
ATOM 1426 C CA . ILE A 1 188 ? 3.881 -5.214 6.675 1.00 93.75 188 ILE A CA 1
ATOM 1427 C C . ILE A 1 188 ? 4.538 -6.201 5.711 1.00 93.75 188 ILE A C 1
ATOM 1429 O O . ILE A 1 188 ? 5.518 -6.858 6.066 1.00 93.75 188 ILE A O 1
ATOM 1433 N N . THR A 1 189 ? 3.974 -6.352 4.517 1.00 89.56 189 THR A N 1
ATOM 1434 C CA . THR A 1 189 ? 4.512 -7.214 3.455 1.00 89.56 189 THR A CA 1
ATOM 1435 C C . THR A 1 189 ? 4.293 -6.569 2.087 1.00 89.56 189 THR A C 1
ATOM 1437 O O . THR A 1 189 ? 3.451 -5.688 1.948 1.00 89.56 189 THR A O 1
ATOM 1440 N N . GLY A 1 190 ? 5.076 -6.962 1.091 1.00 82.50 190 GLY A N 1
ATOM 1441 C CA . GLY A 1 190 ? 5.150 -6.324 -0.222 1.00 82.50 190 GLY A CA 1
ATOM 1442 C C . GLY A 1 190 ? 6.367 -6.840 -1.000 1.00 82.50 190 GLY A C 1
ATOM 1443 O O . GLY A 1 190 ? 7.080 -7.693 -0.460 1.00 82.50 190 GLY A O 1
ATOM 1444 N N . PRO A 1 191 ? 6.554 -6.400 -2.258 1.00 64.56 191 PRO A N 1
ATOM 1445 C CA . PRO A 1 191 ? 7.670 -6.812 -3.112 1.00 64.56 191 PRO A CA 1
ATOM 1446 C C . PRO A 1 191 ? 9.043 -6.376 -2.584 1.00 64.56 191 PRO A C 1
ATOM 1448 O O . PRO A 1 191 ? 9.111 -5.372 -1.839 1.00 64.56 191 PRO A O 1
#

Radius of gyration: 42.35 Å; chains: 1; bounding box: 123×48×102 Å

Sequence (191 aa):
MTTEIDATHLSRRTGRVRKGLWIAIVVVIGWLAIGGVSGPIFSKISTVQENDNSAFLPESAESTLASKITVKFSDQAADLLPTLLLFVGDVSPQSNPQRFAELNDYAAKLGNKVLPQSNTPLSEYFIPGPPLQAIPSKDGKAALINVQLNSKIAGENIEEEPALPLIIDFIREDLEKNFGQGGVQTHITGP

Foldseek 3Di:
DDDDDDDDPDDDPPVVVVVVVVVVVVVVVVVCVVVVVCVVVVVVVVPPPPPPPVCVDPCPDPVVVVVVVVVVVVVVVLFWWKKKKKKFAQQACVRCVPNQVVQQVCQQCQQVDAQPLQRHGNVVQFDDDDGWHWDADPVNRMIMTITIGTNVQQVDDRPPHRRVVSSQVVVVVVCCVSPVVPRIDIDMDID

pLDDT: mean 81.98, std 15.08, range [40.38, 96.44]